Protein AF-E4ZN42-F1 (afdb_monomer_lite)

Foldseek 3Di:
DPPVVVVVVVVVVVVVVVVVVVVVVVVVVVVCVVCVPVVVVVVVCCVVVVVVVVVLLVVLLVLLVCLLLLQLVLLQVQLVCLQPPQQVVCCLLDPDRDGDDPVSNVCSNVSSVVSNVLSVVSCVQLLVDPDPPVVCPPPDPDPVDDRHPRSLVSLVVLLVVLVVLLVVLVVSCVVRVRCVSVVSNVSSVVSNVSSVCSNQPSVPPFDQDPVPSDGCVQCQPPHHDPPSVVVVVD

Structure (mmCIF, N/CA/C/O backbone):
data_AF-E4ZN42-F1
#
_entry.id   AF-E4ZN42-F1
#
loop_
_atom_site.group_PDB
_atom_site.id
_atom_site.type_symbol
_atom_site.label_atom_id
_atom_site.label_alt_id
_atom_site.label_comp_id
_atom_site.label_asym_id
_atom_site.label_entity_id
_atom_site.label_seq_id
_atom_site.pdbx_PDB_ins_code
_atom_site.Cartn_x
_atom_site.Cartn_y
_atom_site.Cartn_z
_atom_site.occupancy
_atom_site.B_iso_or_equiv
_atom_site.auth_seq_id
_atom_site.auth_comp_id
_atom_site.auth_asym_id
_atom_site.auth_atom_id
_atom_site.pdbx_PDB_model_num
ATOM 1 N N . MET A 1 1 ? 46.521 41.089 -41.536 1.00 50.75 1 MET A N 1
ATOM 2 C CA . MET A 1 1 ? 47.328 39.843 -41.631 1.00 50.75 1 MET A CA 1
ATOM 3 C C . MET A 1 1 ? 46.817 38.677 -40.760 1.00 50.75 1 MET A C 1
ATOM 5 O O . MET A 1 1 ? 47.118 37.538 -41.092 1.00 50.75 1 MET A O 1
ATOM 9 N N . ALA A 1 2 ? 46.008 38.900 -39.710 1.00 52.56 2 ALA A N 1
ATOM 10 C CA . ALA A 1 2 ? 45.583 37.855 -38.758 1.00 52.56 2 ALA A CA 1
ATOM 11 C C . ALA A 1 2 ? 44.527 36.837 -39.265 1.00 52.56 2 ALA A C 1
ATOM 13 O O . ALA A 1 2 ? 44.411 35.743 -38.724 1.00 52.56 2 ALA A O 1
ATOM 14 N N . THR A 1 3 ? 43.777 37.138 -40.329 1.00 50.72 3 THR A N 1
ATOM 15 C CA . THR A 1 3 ? 42.631 36.315 -40.780 1.00 50.72 3 THR A CA 1
ATOM 16 C C . THR A 1 3 ? 43.016 35.083 -41.616 1.00 50.72 3 THR A C 1
ATOM 18 O O . THR A 1 3 ? 42.211 34.167 -41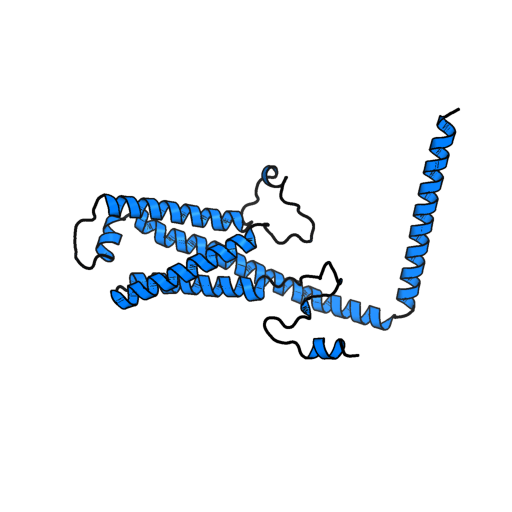.783 1.00 50.72 3 THR A O 1
ATOM 21 N N . LYS A 1 4 ? 44.241 35.030 -42.163 1.00 49.62 4 LYS A N 1
ATOM 22 C CA . LYS A 1 4 ? 44.714 33.881 -42.964 1.00 49.62 4 LYS A CA 1
ATOM 23 C C . LYS A 1 4 ? 45.180 32.704 -42.092 1.00 49.62 4 LYS A C 1
ATOM 25 O O . LYS A 1 4 ? 44.989 31.556 -42.487 1.00 49.62 4 LYS A O 1
ATOM 30 N N . TYR A 1 5 ? 45.708 32.970 -40.896 1.00 49.06 5 TYR A N 1
ATOM 31 C CA . TYR A 1 5 ? 46.247 31.938 -40.000 1.00 49.06 5 TYR A CA 1
ATOM 32 C C . TYR A 1 5 ? 45.155 31.097 -39.313 1.00 49.06 5 TYR A C 1
ATOM 34 O O . TYR A 1 5 ? 45.312 29.886 -39.157 1.00 49.06 5 TYR A O 1
ATOM 42 N N . THR A 1 6 ? 43.995 31.682 -39.001 1.00 54.81 6 THR A N 1
ATOM 43 C CA . THR A 1 6 ? 42.848 30.966 -38.409 1.00 54.81 6 THR A CA 1
ATOM 44 C C . THR A 1 6 ? 42.175 29.990 -39.379 1.00 54.81 6 THR A C 1
ATOM 46 O O . THR A 1 6 ? 41.796 28.890 -38.977 1.00 54.81 6 THR A O 1
ATOM 49 N N . ARG A 1 7 ? 42.081 30.323 -40.677 1.00 54.25 7 ARG A N 1
ATOM 50 C CA . ARG A 1 7 ? 41.513 29.404 -41.688 1.00 54.25 7 ARG A CA 1
ATOM 51 C C . ARG A 1 7 ? 42.393 28.177 -41.946 1.00 54.25 7 ARG A C 1
ATOM 53 O O . ARG A 1 7 ? 41.860 27.104 -42.227 1.00 54.25 7 ARG A O 1
ATOM 60 N N . LEU A 1 8 ? 43.716 28.313 -41.830 1.00 57.56 8 LEU A N 1
ATOM 61 C CA . LEU A 1 8 ? 44.651 27.204 -42.034 1.00 57.56 8 LEU A CA 1
ATOM 62 C C . LEU A 1 8 ? 44.610 26.202 -40.863 1.00 57.56 8 LEU A C 1
ATOM 64 O O . LEU A 1 8 ? 44.569 24.993 -41.090 1.00 57.56 8 LEU A O 1
ATOM 68 N N . GLY A 1 9 ? 44.509 26.694 -39.622 1.00 58.75 9 GLY A N 1
ATOM 69 C CA . GLY A 1 9 ? 44.408 25.849 -38.424 1.00 58.75 9 GLY A CA 1
ATOM 70 C C . GLY A 1 9 ? 43.130 25.000 -38.361 1.00 58.75 9 GLY A C 1
ATOM 71 O O . GLY A 1 9 ? 43.179 23.833 -37.968 1.00 58.75 9 GLY A O 1
ATOM 72 N N . ILE A 1 10 ? 41.990 25.542 -38.808 1.00 61.91 10 ILE A N 1
ATOM 73 C CA . ILE A 1 10 ? 40.714 24.802 -38.863 1.00 61.91 10 ILE A CA 1
ATOM 74 C C . ILE A 1 10 ? 40.778 23.678 -39.907 1.00 61.91 10 ILE A C 1
ATOM 76 O O . ILE A 1 10 ? 40.361 22.553 -39.630 1.00 61.91 10 ILE A O 1
ATOM 80 N N . ARG A 1 11 ? 41.359 23.944 -41.086 1.00 64.94 11 ARG A N 1
ATOM 81 C CA . ARG A 1 11 ? 41.522 22.925 -42.137 1.00 64.94 11 ARG A CA 1
ATOM 82 C C . ARG A 1 11 ? 42.418 21.768 -41.691 1.00 64.94 11 ARG A C 1
ATOM 84 O O . ARG A 1 11 ? 42.083 20.617 -41.962 1.00 64.94 11 ARG A O 1
ATOM 91 N N . LEU A 1 12 ? 43.492 22.052 -40.951 1.00 65.69 12 LEU A N 1
ATOM 92 C CA . LEU A 1 12 ? 44.395 21.017 -40.442 1.00 65.69 12 LEU A CA 1
ATOM 93 C C . LEU A 1 12 ? 43.718 20.114 -39.394 1.00 65.69 12 LEU A C 1
ATOM 95 O O . LEU A 1 12 ? 43.914 18.901 -39.414 1.00 65.69 12 LEU A O 1
ATOM 99 N N . ARG A 1 13 ? 42.867 20.682 -38.527 1.00 66.50 13 ARG A N 1
ATOM 100 C CA . ARG A 1 13 ? 42.083 19.920 -37.534 1.00 66.50 13 ARG A CA 1
ATOM 101 C C . ARG A 1 13 ? 40.998 19.042 -38.163 1.00 66.50 13 ARG A C 1
ATOM 103 O O . ARG A 1 13 ? 40.764 17.930 -37.698 1.00 66.50 13 ARG A O 1
ATOM 110 N N . ILE A 1 14 ? 40.356 19.511 -39.232 1.00 68.81 14 ILE A N 1
ATOM 111 C CA . ILE A 1 14 ? 39.363 18.711 -39.964 1.00 68.81 14 ILE A CA 1
ATOM 112 C C . ILE A 1 14 ? 40.048 17.539 -40.675 1.00 68.81 14 ILE A C 1
ATOM 114 O O . ILE A 1 14 ? 39.563 16.412 -40.602 1.00 68.81 14 ILE A O 1
ATOM 118 N N . MET A 1 15 ? 41.204 17.766 -41.306 1.00 66.75 15 MET A N 1
ATOM 119 C CA . MET A 1 15 ? 41.929 16.692 -41.989 1.00 66.75 15 MET A CA 1
ATOM 120 C C . MET A 1 15 ? 42.468 15.627 -41.026 1.00 66.75 15 MET A C 1
ATOM 122 O O . MET A 1 15 ? 42.382 14.441 -41.342 1.00 66.75 15 MET A O 1
ATOM 126 N N . THR A 1 16 ? 42.946 16.001 -39.834 1.00 63.16 16 THR A N 1
ATOM 127 C CA . THR A 1 16 ? 43.362 15.014 -38.821 1.00 63.16 16 THR A CA 1
ATOM 128 C C . THR A 1 16 ? 42.182 14.236 -38.243 1.00 63.16 16 THR A C 1
ATOM 130 O O . THR A 1 16 ? 42.299 13.024 -38.064 1.00 63.16 16 THR A O 1
ATOM 133 N N . ALA A 1 17 ? 41.023 14.871 -38.037 1.00 62.44 17 ALA A N 1
ATOM 134 C CA . ALA A 1 17 ? 39.803 14.178 -37.612 1.00 62.44 17 ALA A CA 1
ATOM 135 C C . ALA A 1 17 ? 39.295 13.184 -38.674 1.00 62.44 17 ALA A C 1
ATOM 137 O O . ALA A 1 17 ? 38.918 12.057 -38.341 1.00 62.44 17 ALA A O 1
ATOM 138 N N . ILE A 1 18 ? 39.338 13.563 -39.957 1.00 67.44 18 ILE A N 1
ATOM 139 C CA . ILE A 1 18 ? 38.975 12.675 -41.071 1.00 67.44 18 ILE A CA 1
ATOM 140 C C . ILE A 1 18 ? 39.954 11.500 -41.159 1.00 67.44 18 ILE A C 1
ATOM 142 O O . ILE A 1 18 ? 39.504 10.361 -41.246 1.00 67.44 18 ILE A O 1
ATOM 146 N N . ALA A 1 19 ? 41.265 11.754 -41.077 1.00 65.38 19 ALA A N 1
ATOM 147 C CA . ALA A 1 19 ? 42.300 10.718 -41.122 1.00 65.38 19 ALA A CA 1
ATOM 148 C C . ALA A 1 19 ? 42.219 9.741 -39.935 1.00 65.38 19 ALA A C 1
ATOM 150 O O . ALA A 1 19 ? 42.459 8.542 -40.091 1.00 65.38 19 ALA A O 1
ATOM 151 N N . TRP A 1 20 ? 41.855 10.234 -38.748 1.00 59.59 20 TRP A N 1
ATOM 152 C CA . TRP A 1 20 ? 41.623 9.388 -37.578 1.00 59.59 20 TRP A CA 1
ATOM 153 C C . TRP A 1 20 ? 40.394 8.493 -37.779 1.00 59.59 20 TRP A C 1
ATOM 155 O O . TRP A 1 20 ? 40.473 7.282 -37.568 1.00 59.59 20 TRP A O 1
ATOM 165 N N . LYS A 1 21 ? 39.297 9.058 -38.301 1.00 58.31 21 LYS A N 1
ATOM 166 C CA . LYS A 1 21 ? 38.061 8.321 -38.590 1.00 58.31 21 LYS A CA 1
ATOM 167 C C . LYS A 1 21 ? 38.251 7.245 -39.663 1.00 58.31 21 LYS A C 1
ATOM 169 O O . LYS A 1 21 ? 37.746 6.136 -39.506 1.00 58.31 21 LYS A O 1
ATOM 174 N N . THR A 1 22 ? 39.008 7.516 -40.729 1.00 59.38 22 THR A N 1
ATOM 175 C CA . THR A 1 22 ? 39.307 6.498 -41.755 1.00 59.38 22 THR A CA 1
ATOM 176 C C . THR A 1 22 ? 40.205 5.385 -41.230 1.00 59.38 22 THR A C 1
ATOM 178 O O . THR A 1 22 ? 39.963 4.222 -41.564 1.00 59.38 22 THR A O 1
ATOM 181 N N . ARG A 1 23 ? 41.195 5.702 -40.383 1.00 54.50 23 ARG A N 1
ATOM 182 C CA . ARG A 1 23 ? 42.091 4.707 -39.768 1.00 54.50 23 ARG A CA 1
ATOM 183 C C . ARG A 1 23 ? 41.352 3.786 -38.787 1.00 54.50 23 ARG A C 1
ATOM 185 O O . ARG A 1 23 ? 41.625 2.586 -38.745 1.00 54.50 23 ARG A O 1
ATOM 192 N N . ASP A 1 24 ? 40.387 4.321 -38.043 1.00 56.47 24 ASP A N 1
ATOM 193 C CA . ASP A 1 24 ? 39.537 3.531 -37.146 1.00 56.47 24 ASP A CA 1
ATOM 194 C C . ASP A 1 24 ? 38.583 2.605 -37.923 1.00 56.47 24 ASP A C 1
ATOM 196 O O . ASP A 1 24 ? 38.463 1.413 -37.619 1.00 56.47 24 ASP A O 1
ATOM 200 N N . GLN A 1 25 ? 38.010 3.106 -39.024 1.00 53.25 25 GLN A N 1
ATOM 201 C CA . GLN A 1 25 ? 37.153 2.320 -39.919 1.00 53.25 25 GLN A CA 1
ATOM 202 C C . GLN A 1 25 ? 37.908 1.148 -40.575 1.00 53.25 25 GLN A C 1
ATOM 204 O O . GLN A 1 25 ? 37.362 0.059 -40.766 1.00 53.25 25 GLN A O 1
ATOM 209 N N . THR A 1 26 ? 39.184 1.339 -40.926 1.00 58.78 26 THR A N 1
ATOM 210 C CA . THR A 1 26 ? 39.999 0.265 -41.525 1.00 58.78 26 THR A CA 1
ATOM 211 C C . THR A 1 26 ? 40.359 -0.805 -40.502 1.00 58.78 26 THR A C 1
ATOM 213 O O . THR A 1 26 ? 40.278 -1.996 -40.814 1.00 58.78 26 THR A O 1
ATOM 216 N N . ARG A 1 27 ? 40.682 -0.410 -39.264 1.00 55.03 27 ARG A N 1
ATOM 217 C CA . ARG A 1 27 ? 40.946 -1.351 -38.165 1.00 55.03 27 ARG A CA 1
ATOM 218 C C . ARG A 1 27 ? 39.716 -2.183 -37.813 1.00 55.03 27 ARG A C 1
ATOM 220 O O . ARG A 1 27 ? 39.824 -3.402 -37.690 1.00 55.03 27 ARG A O 1
ATOM 227 N N . THR A 1 28 ? 38.544 -1.563 -37.716 1.00 57.47 28 THR A N 1
ATOM 228 C CA . THR A 1 28 ? 37.287 -2.284 -37.448 1.00 57.47 28 THR A CA 1
ATOM 229 C C . THR A 1 28 ? 36.935 -3.261 -38.567 1.00 57.47 28 THR A C 1
ATOM 231 O O . THR A 1 28 ? 36.539 -4.396 -38.289 1.00 57.47 28 THR A O 1
ATOM 234 N N . ASN A 1 29 ? 37.146 -2.878 -39.828 1.00 58.91 29 ASN A N 1
ATOM 235 C CA . ASN A 1 29 ? 36.925 -3.768 -40.968 1.00 58.91 29 ASN A CA 1
ATOM 236 C C . ASN A 1 29 ? 37.917 -4.942 -41.015 1.00 58.91 29 ASN A C 1
ATOM 238 O O . ASN A 1 29 ? 37.516 -6.055 -41.359 1.00 58.91 29 ASN A O 1
ATOM 242 N N . ALA A 1 30 ? 39.179 -4.736 -40.627 1.00 63.06 30 ALA A N 1
ATOM 243 C CA . ALA A 1 30 ? 40.175 -5.804 -40.543 1.00 63.06 30 ALA A CA 1
ATOM 244 C C . ALA A 1 30 ? 39.828 -6.829 -39.448 1.00 63.06 30 ALA A C 1
ATOM 246 O O . ALA A 1 30 ? 39.800 -8.031 -39.711 1.00 63.06 30 ALA A O 1
ATOM 247 N N . VAL A 1 31 ? 39.447 -6.364 -38.252 1.00 58.88 31 VAL A N 1
ATOM 248 C CA . VAL A 1 31 ? 39.004 -7.236 -37.146 1.00 58.88 31 VAL A CA 1
ATOM 249 C C . VAL A 1 31 ? 37.749 -8.029 -37.530 1.00 58.88 31 VAL A C 1
ATOM 251 O O . VAL A 1 31 ? 37.638 -9.215 -37.216 1.00 58.88 31 VAL A O 1
ATOM 254 N N . ARG A 1 32 ? 36.821 -7.405 -38.270 1.00 54.84 32 ARG A N 1
ATOM 255 C CA . ARG A 1 32 ? 35.592 -8.052 -38.756 1.00 54.84 32 ARG A CA 1
ATOM 256 C C . ARG A 1 32 ? 35.872 -9.182 -39.758 1.00 54.84 32 ARG A C 1
ATOM 258 O O . ARG A 1 32 ? 35.121 -10.154 -39.780 1.00 54.84 32 ARG A O 1
ATOM 265 N N . ARG A 1 33 ? 36.945 -9.081 -40.553 1.00 59.97 33 ARG A N 1
ATOM 266 C CA . ARG A 1 33 ? 37.391 -10.139 -41.483 1.00 59.97 33 ARG A CA 1
ATOM 267 C C . ARG A 1 33 ? 38.148 -11.271 -40.789 1.00 59.97 33 ARG A C 1
ATOM 269 O O . ARG A 1 33 ? 38.102 -12.394 -41.270 1.00 59.97 33 ARG A O 1
ATOM 276 N N . MET A 1 34 ? 38.813 -10.984 -39.671 1.00 56.56 34 MET A N 1
ATOM 277 C CA . MET A 1 34 ? 39.658 -11.947 -38.956 1.00 56.56 34 MET A CA 1
ATOM 278 C C . MET A 1 34 ? 38.853 -12.976 -38.142 1.00 56.56 34 MET A C 1
ATOM 280 O O . MET A 1 34 ? 39.331 -14.078 -37.901 1.00 56.56 34 MET A O 1
ATOM 284 N N . PHE A 1 35 ? 37.610 -12.651 -37.756 1.00 52.41 35 PHE A N 1
ATOM 285 C CA . PHE A 1 35 ? 36.737 -13.545 -36.977 1.00 52.41 35 PHE A CA 1
ATOM 286 C C . PHE A 1 35 ? 35.303 -13.620 -37.541 1.00 52.41 35 PHE A C 1
ATOM 288 O O . PHE A 1 35 ? 34.345 -13.211 -36.875 1.00 52.41 35 PHE A O 1
ATOM 295 N N . PRO A 1 36 ? 35.117 -14.146 -38.765 1.00 54.03 36 PRO A N 1
ATOM 296 C CA . PRO A 1 36 ? 33.823 -14.135 -39.448 1.00 54.03 36 PRO A CA 1
ATOM 297 C C . PRO A 1 36 ? 32.775 -15.023 -38.757 1.00 54.03 36 PRO A C 1
ATOM 299 O O . PRO A 1 36 ? 31.610 -14.633 -38.679 1.00 54.03 36 PRO A O 1
ATOM 302 N N . GLN A 1 37 ? 33.183 -16.168 -38.192 1.00 52.34 37 GLN A N 1
ATOM 303 C CA . GLN A 1 37 ? 32.280 -17.061 -37.450 1.00 52.34 37 GLN A CA 1
ATOM 304 C C . GLN A 1 37 ? 31.786 -16.435 -36.141 1.00 52.34 37 GLN A C 1
ATOM 306 O O . GLN A 1 37 ? 30.586 -16.344 -35.911 1.00 52.34 37 GLN A O 1
ATOM 311 N N . ARG A 1 38 ? 32.693 -15.836 -35.357 1.00 50.81 38 ARG A N 1
ATOM 312 C CA . ARG A 1 38 ? 32.349 -15.126 -34.112 1.00 50.81 38 ARG A CA 1
ATOM 313 C C . ARG A 1 38 ? 31.335 -14.000 -34.336 1.00 50.81 38 ARG A C 1
ATOM 315 O O . ARG A 1 38 ? 30.532 -13.708 -33.457 1.00 50.81 38 ARG A O 1
ATOM 322 N N . ASN A 1 39 ? 31.377 -13.349 -35.500 1.00 53.03 39 ASN A N 1
ATOM 323 C CA . ASN A 1 39 ? 30.447 -12.279 -35.848 1.00 53.03 39 ASN A CA 1
ATOM 324 C C . ASN A 1 39 ? 29.081 -12.812 -36.316 1.00 53.03 39 ASN A C 1
ATOM 326 O O . ASN A 1 39 ? 28.064 -12.216 -35.963 1.00 53.03 39 ASN A O 1
ATOM 330 N N . LYS A 1 40 ? 29.045 -13.939 -37.048 1.00 53.78 40 LYS A N 1
ATOM 331 C CA . LYS A 1 40 ? 27.803 -14.644 -37.427 1.00 53.78 40 LYS A CA 1
ATOM 332 C C . LYS A 1 40 ? 27.068 -15.199 -36.209 1.00 53.78 40 LYS A C 1
ATOM 334 O O . LYS A 1 40 ? 25.862 -14.997 -36.095 1.00 53.78 40 LYS A O 1
ATOM 339 N N . ASP A 1 41 ? 27.789 -15.808 -35.274 1.00 50.44 41 ASP A N 1
ATOM 340 C CA . ASP A 1 41 ? 27.204 -16.310 -34.028 1.00 50.44 41 ASP A CA 1
ATOM 341 C C . ASP A 1 41 ? 26.658 -15.164 -33.178 1.00 50.44 41 ASP A C 1
ATOM 343 O O . ASP A 1 41 ? 25.549 -15.248 -32.663 1.00 50.44 41 ASP A O 1
ATOM 347 N N . ARG A 1 42 ? 27.378 -14.036 -33.113 1.00 50.19 42 ARG A N 1
ATOM 348 C CA . ARG A 1 42 ? 26.922 -12.824 -32.419 1.00 50.19 42 ARG A CA 1
ATOM 349 C C . ARG A 1 42 ? 25.679 -12.207 -33.060 1.00 50.19 42 ARG A C 1
ATOM 351 O O . ARG A 1 42 ? 24.811 -11.725 -32.346 1.00 50.19 42 ARG A O 1
ATOM 358 N N . THR A 1 43 ? 25.570 -12.221 -34.389 1.00 55.16 43 THR A N 1
ATOM 359 C CA . THR A 1 43 ? 24.357 -11.736 -35.071 1.00 55.16 43 THR A CA 1
ATOM 360 C C . THR A 1 43 ? 23.185 -12.691 -34.883 1.00 55.16 43 THR A C 1
ATOM 362 O O . THR A 1 43 ? 22.082 -12.221 -34.629 1.00 55.16 43 THR A O 1
ATOM 365 N N . ARG A 1 44 ? 23.407 -14.010 -34.927 1.00 51.28 44 ARG A N 1
ATOM 366 C CA . ARG A 1 44 ? 22.369 -15.007 -34.617 1.00 51.28 44 ARG A CA 1
ATOM 367 C C . ARG A 1 44 ? 21.900 -14.931 -33.160 1.00 51.28 44 ARG A C 1
ATOM 369 O O . ARG A 1 44 ? 20.698 -14.972 -32.930 1.00 51.28 44 ARG A O 1
ATOM 376 N N . LEU A 1 45 ? 22.816 -14.749 -32.207 1.00 53.34 45 LEU A N 1
ATOM 377 C CA . LEU A 1 45 ? 22.499 -14.495 -30.796 1.00 53.34 45 LEU A CA 1
ATOM 378 C C . LEU A 1 45 ? 21.678 -13.215 -30.637 1.00 53.34 45 LEU A C 1
ATOM 380 O O . LEU A 1 45 ? 20.611 -13.262 -30.048 1.00 53.34 45 LEU A O 1
ATOM 384 N N . ASN A 1 46 ? 22.083 -12.105 -31.257 1.00 56.38 46 ASN A N 1
ATOM 385 C CA . ASN A 1 46 ? 21.316 -10.856 -31.195 1.00 56.38 46 ASN A CA 1
ATOM 386 C C . ASN A 1 46 ? 19.904 -10.978 -31.805 1.00 56.38 46 ASN A C 1
ATOM 388 O O . ASN A 1 46 ? 18.981 -10.317 -31.337 1.00 56.38 46 ASN A O 1
ATOM 392 N N . LEU A 1 47 ? 19.729 -11.799 -32.849 1.00 53.91 47 LEU A N 1
ATOM 393 C CA . LEU A 1 47 ? 18.430 -12.034 -33.495 1.00 53.91 47 LEU A CA 1
ATOM 394 C C . LEU A 1 47 ? 17.500 -12.931 -32.663 1.00 53.91 47 LEU A C 1
ATOM 396 O O . LEU A 1 47 ? 16.288 -12.771 -32.742 1.00 53.91 47 LEU A O 1
ATOM 400 N N . LEU A 1 48 ? 18.052 -13.850 -31.866 1.00 53.03 48 LEU A N 1
ATOM 401 C CA . LEU A 1 48 ? 17.289 -14.709 -30.952 1.00 53.03 48 LEU A CA 1
ATOM 402 C C . LEU A 1 48 ? 17.060 -14.056 -29.577 1.00 53.03 48 LEU A C 1
ATOM 404 O O . LEU A 1 48 ? 16.053 -14.327 -28.928 1.00 53.03 48 LEU A O 1
ATOM 408 N N . GLU A 1 49 ? 17.963 -13.180 -29.132 1.00 52.44 49 GLU A N 1
ATOM 409 C CA . GLU A 1 49 ? 17.867 -12.473 -27.850 1.00 52.44 49 GLU A CA 1
ATOM 410 C C . GLU A 1 49 ? 16.954 -11.239 -27.913 1.00 52.44 49 GLU A C 1
ATOM 412 O O . GLU A 1 49 ? 16.345 -10.887 -26.902 1.00 52.44 49 GLU A O 1
ATOM 417 N N . SER A 1 50 ? 16.801 -10.594 -29.077 1.00 58.75 50 SER A N 1
ATOM 418 C CA . SER A 1 50 ? 15.993 -9.371 -29.205 1.00 58.75 50 SER A CA 1
ATOM 419 C C . SER A 1 50 ? 14.489 -9.546 -28.926 1.00 58.75 50 SER A C 1
ATOM 421 O O . SER A 1 50 ? 13.934 -8.674 -28.247 1.00 58.75 50 SER A O 1
ATOM 423 N N . PRO A 1 51 ? 13.804 -10.641 -29.328 1.00 62.50 51 PRO A N 1
ATOM 424 C CA . PRO A 1 51 ? 12.379 -10.814 -29.041 1.00 62.50 51 PRO A CA 1
ATOM 425 C C . PRO A 1 51 ? 12.150 -11.200 -27.576 1.00 62.50 51 PRO A C 1
ATOM 427 O O . PRO A 1 51 ? 11.256 -10.669 -26.923 1.00 62.50 51 PRO A O 1
ATOM 430 N N . LEU A 1 52 ? 12.999 -12.079 -27.033 1.00 58.22 52 LEU A N 1
ATOM 431 C CA . LEU A 1 52 ? 12.902 -12.567 -25.654 1.00 58.22 52 LEU A CA 1
ATOM 432 C C . LEU A 1 52 ? 13.208 -11.469 -24.630 1.00 58.22 52 LEU A C 1
ATOM 434 O O . LEU A 1 52 ? 12.538 -11.374 -23.603 1.00 58.22 52 LEU A O 1
ATOM 438 N N . TRP A 1 53 ? 14.189 -10.612 -24.915 1.00 59.62 53 TRP A N 1
ATOM 439 C CA . TRP A 1 53 ? 14.500 -9.446 -24.091 1.00 59.62 53 TRP A CA 1
ATOM 440 C C . TRP A 1 53 ? 13.347 -8.443 -24.061 1.00 59.62 53 TRP A C 1
ATOM 442 O O . TRP A 1 53 ? 12.961 -7.988 -22.988 1.00 59.62 53 TRP A O 1
ATOM 452 N N . THR A 1 54 ? 12.786 -8.136 -25.231 1.00 64.69 54 THR A N 1
ATOM 453 C CA . THR A 1 54 ? 11.664 -7.199 -25.364 1.00 64.69 54 THR A CA 1
ATOM 454 C C . THR A 1 54 ? 10.410 -7.729 -24.670 1.00 64.69 54 THR A C 1
ATOM 456 O O . THR A 1 54 ? 9.725 -6.981 -23.981 1.00 64.69 54 THR A O 1
ATOM 459 N N . ALA A 1 55 ? 10.137 -9.032 -24.779 1.00 64.50 55 ALA A N 1
ATOM 460 C CA . ALA A 1 55 ? 9.033 -9.666 -24.066 1.00 64.50 55 ALA A CA 1
ATOM 461 C C . ALA A 1 55 ? 9.249 -9.652 -22.541 1.00 64.50 55 ALA A C 1
ATOM 463 O O . ALA A 1 55 ? 8.341 -9.307 -21.792 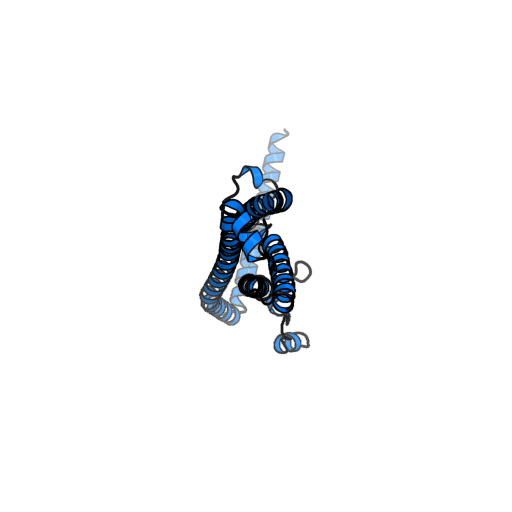1.00 64.50 55 ALA A O 1
ATOM 464 N N . ARG A 1 56 ? 10.462 -9.969 -22.064 1.00 63.78 56 ARG A N 1
ATOM 465 C CA . ARG A 1 56 ? 10.797 -9.938 -20.630 1.00 63.78 56 ARG A CA 1
ATOM 466 C C . ARG A 1 56 ? 10.698 -8.532 -20.041 1.00 63.78 56 ARG A C 1
ATOM 468 O O . ARG A 1 56 ? 10.186 -8.376 -18.935 1.00 63.78 56 ARG A O 1
ATOM 475 N N . SER A 1 57 ? 11.199 -7.521 -20.746 1.00 64.56 57 SER A N 1
ATOM 476 C CA . SER A 1 57 ? 11.114 -6.134 -20.287 1.00 64.56 57 SER A CA 1
ATOM 477 C C . SER A 1 57 ? 9.672 -5.626 -20.301 1.00 64.56 57 SER A C 1
ATOM 479 O O . SER A 1 57 ? 9.278 -4.962 -19.348 1.00 64.56 57 SER A O 1
ATOM 481 N N . ALA A 1 58 ? 8.862 -6.006 -21.295 1.00 65.38 58 ALA A N 1
ATOM 482 C CA . ALA A 1 58 ? 7.429 -5.712 -21.314 1.00 65.38 58 ALA A CA 1
ATOM 483 C C . ALA A 1 58 ? 6.702 -6.329 -20.105 1.00 65.38 58 ALA A C 1
ATOM 485 O O . ALA A 1 58 ? 6.073 -5.599 -19.347 1.00 65.38 58 ALA A O 1
ATOM 486 N N . ILE A 1 59 ? 6.900 -7.625 -19.838 1.00 68.12 59 ILE A N 1
ATOM 487 C CA . ILE A 1 59 ? 6.301 -8.314 -18.680 1.00 68.12 59 ILE A CA 1
ATOM 488 C C . ILE A 1 59 ? 6.705 -7.639 -17.362 1.00 68.12 59 ILE A C 1
ATOM 490 O O . ILE A 1 59 ? 5.864 -7.385 -16.504 1.00 68.12 59 ILE A O 1
ATOM 494 N N . ASN A 1 60 ? 7.989 -7.313 -17.192 1.00 69.94 60 ASN A N 1
ATOM 495 C CA . ASN A 1 60 ? 8.471 -6.637 -15.985 1.00 69.94 60 ASN A CA 1
ATOM 496 C C . ASN A 1 60 ? 7.831 -5.254 -15.801 1.00 69.94 60 ASN A C 1
ATOM 498 O O . ASN A 1 60 ? 7.497 -4.874 -14.677 1.00 69.94 60 ASN A O 1
ATOM 502 N N . MET A 1 61 ? 7.651 -4.511 -16.896 1.00 72.12 61 MET A N 1
ATOM 503 C CA . MET A 1 61 ? 6.967 -3.224 -16.864 1.00 72.12 61 MET A CA 1
ATOM 504 C C . MET A 1 61 ? 5.486 -3.376 -16.508 1.00 72.12 61 MET A C 1
ATOM 506 O O . MET A 1 61 ? 4.986 -2.598 -15.697 1.00 72.12 61 MET A O 1
ATOM 510 N N . ASP A 1 62 ? 4.803 -4.381 -17.051 1.00 77.88 62 ASP A N 1
ATOM 511 C CA . ASP A 1 62 ? 3.383 -4.626 -16.787 1.00 77.88 62 ASP A CA 1
ATOM 512 C C . ASP A 1 62 ? 3.134 -4.996 -15.321 1.00 77.88 62 ASP A C 1
ATOM 514 O O . ASP A 1 62 ? 2.226 -4.453 -14.692 1.00 77.88 62 ASP A O 1
ATOM 518 N N . VAL A 1 63 ? 3.982 -5.849 -14.733 1.00 81.94 63 VAL A N 1
ATOM 519 C CA . VAL A 1 63 ? 3.879 -6.226 -13.311 1.00 81.94 63 VAL A CA 1
ATOM 520 C C . VAL A 1 63 ? 4.136 -5.022 -12.400 1.00 81.94 63 VAL A C 1
ATOM 522 O O . VAL A 1 63 ? 3.451 -4.851 -11.389 1.00 81.94 63 VAL A O 1
ATOM 525 N N . TYR A 1 64 ? 5.078 -4.149 -12.767 1.00 83.44 64 TYR A N 1
ATOM 526 C CA . TYR A 1 64 ? 5.330 -2.912 -12.031 1.00 83.44 64 TYR A CA 1
ATOM 527 C C . TYR A 1 64 ? 4.119 -1.967 -12.057 1.00 83.44 64 TYR A C 1
ATOM 529 O O . TYR A 1 64 ? 3.698 -1.480 -11.007 1.00 83.44 64 TYR A O 1
ATOM 537 N N . TYR A 1 65 ? 3.505 -1.753 -13.224 1.00 84.31 65 TYR A N 1
ATOM 538 C CA . TYR A 1 65 ? 2.297 -0.930 -13.318 1.00 84.31 65 TYR A CA 1
ATOM 539 C C . TYR A 1 65 ? 1.102 -1.561 -12.606 1.00 84.31 65 TYR A C 1
ATOM 541 O O . TYR A 1 65 ? 0.370 -0.849 -11.919 1.00 84.31 65 TYR A O 1
ATOM 549 N N . PHE A 1 66 ? 0.928 -2.880 -12.713 1.00 88.88 66 PHE A N 1
ATOM 550 C CA . PHE A 1 66 ? -0.084 -3.615 -11.958 1.00 88.88 66 PHE A CA 1
ATOM 551 C C . PHE A 1 66 ? 0.075 -3.379 -10.454 1.00 88.88 66 PHE A C 1
ATOM 553 O O . PHE A 1 66 ? -0.899 -3.053 -9.779 1.00 88.88 66 PHE A O 1
ATOM 560 N N . TYR A 1 67 ? 1.301 -3.463 -9.936 1.00 90.44 67 TYR A N 1
ATOM 561 C CA . TYR A 1 67 ? 1.581 -3.173 -8.535 1.00 90.44 67 TYR A CA 1
ATOM 562 C C . TYR A 1 67 ? 1.258 -1.721 -8.156 1.00 90.44 67 TYR A C 1
ATOM 564 O O . TYR A 1 67 ? 0.616 -1.485 -7.130 1.00 90.44 67 TYR A O 1
ATOM 572 N N . SER A 1 68 ? 1.680 -0.745 -8.962 1.00 90.00 68 SER A N 1
ATOM 573 C CA . SER A 1 68 ? 1.464 0.673 -8.652 1.00 90.00 68 SER A CA 1
ATOM 574 C C . SER A 1 68 ? -0.015 1.060 -8.685 1.00 90.00 68 SER A C 1
ATOM 576 O O . SER A 1 68 ? -0.501 1.697 -7.747 1.00 90.00 68 SER A O 1
ATOM 578 N N . TYR A 1 69 ? -0.757 0.640 -9.714 1.00 91.69 69 TYR A N 1
ATOM 579 C CA . TYR A 1 69 ? -2.202 0.870 -9.784 1.00 91.69 69 TYR A CA 1
ATOM 580 C C . TYR A 1 69 ? -2.960 0.047 -8.744 1.00 91.69 69 TYR A C 1
ATOM 582 O O . TYR A 1 69 ? -3.888 0.562 -8.128 1.00 91.69 69 TYR A O 1
ATOM 590 N N . GLY A 1 70 ? -2.534 -1.193 -8.494 1.00 94.00 70 GLY A N 1
ATOM 591 C CA . GLY A 1 70 ? -3.089 -2.047 -7.449 1.00 94.00 70 GLY A CA 1
ATOM 592 C C . GLY A 1 70 ? -2.916 -1.437 -6.060 1.00 94.00 70 GLY A C 1
ATOM 593 O O . GLY A 1 70 ? -3.865 -1.403 -5.285 1.00 94.00 70 GLY A O 1
ATOM 594 N N . THR A 1 71 ? -1.748 -0.861 -5.769 1.00 94.62 71 THR A N 1
ATOM 595 C CA . THR A 1 71 ? -1.502 -0.115 -4.529 1.00 94.62 71 THR A CA 1
ATOM 596 C C . THR A 1 71 ? -2.430 1.086 -4.421 1.00 94.62 71 THR A C 1
ATOM 598 O O . THR A 1 71 ? -3.103 1.234 -3.406 1.00 94.62 71 THR A O 1
ATOM 601 N N . ALA A 1 72 ? -2.532 1.914 -5.462 1.00 94.88 72 ALA A N 1
ATOM 602 C CA . ALA A 1 72 ? -3.425 3.070 -5.440 1.00 94.88 72 ALA A CA 1
ATOM 603 C C . ALA A 1 72 ? -4.898 2.669 -5.250 1.00 94.88 72 ALA A C 1
ATOM 605 O O . ALA A 1 72 ? -5.594 3.261 -4.425 1.00 94.88 72 ALA A O 1
ATOM 606 N N . ALA A 1 73 ? -5.355 1.629 -5.950 1.00 95.88 73 ALA A N 1
ATOM 607 C CA . ALA A 1 73 ? -6.705 1.092 -5.820 1.00 95.88 73 ALA A CA 1
ATOM 608 C C . ALA A 1 73 ? -6.966 0.525 -4.416 1.00 95.88 73 ALA A C 1
ATOM 610 O O . ALA A 1 73 ? -8.023 0.773 -3.834 1.00 95.88 73 ALA A O 1
ATOM 611 N N . TRP A 1 74 ? -5.998 -0.186 -3.836 1.00 96.75 74 TRP A N 1
ATOM 612 C CA . TRP A 1 74 ? -6.097 -0.734 -2.484 1.00 96.75 74 TRP A CA 1
ATOM 613 C C . TRP A 1 74 ? -6.185 0.361 -1.417 1.00 96.75 74 TRP A C 1
ATOM 615 O O . TRP A 1 74 ? -7.013 0.277 -0.508 1.00 96.75 74 TRP A O 1
ATOM 625 N N . LEU A 1 75 ? -5.379 1.419 -1.547 1.00 96.12 75 LEU A N 1
ATOM 626 C CA . LEU A 1 75 ? -5.441 2.579 -0.655 1.00 96.12 75 LEU A CA 1
ATOM 627 C C . LEU A 1 75 ? -6.767 3.337 -0.808 1.00 96.12 75 LEU A C 1
ATOM 629 O O . LEU A 1 75 ? -7.379 3.708 0.193 1.00 96.12 75 LEU A O 1
ATOM 633 N N . ALA A 1 76 ? -7.250 3.514 -2.040 1.00 95.81 76 ALA A N 1
ATOM 634 C CA . ALA A 1 76 ? -8.534 4.158 -2.307 1.00 95.81 76 ALA A CA 1
ATOM 635 C C . ALA A 1 76 ? -9.723 3.358 -1.751 1.00 95.81 76 ALA A C 1
ATOM 637 O O . ALA A 1 76 ? -10.642 3.940 -1.176 1.00 95.81 76 ALA A O 1
ATOM 638 N N . THR A 1 77 ? -9.675 2.027 -1.857 1.00 95.06 77 THR A N 1
ATOM 639 C CA . THR A 1 77 ? -10.712 1.126 -1.326 1.00 95.06 77 THR A CA 1
ATOM 640 C C . THR A 1 77 ? -10.857 1.266 0.188 1.00 95.06 77 THR A C 1
ATOM 642 O O . THR A 1 77 ? -11.972 1.273 0.696 1.00 95.06 77 THR A O 1
ATOM 645 N N . GLN A 1 78 ? -9.749 1.430 0.913 1.00 93.75 78 GLN A N 1
ATOM 646 C CA . GLN A 1 78 ? -9.771 1.661 2.362 1.00 93.75 78 GLN A CA 1
ATOM 647 C C . GLN A 1 78 ? -10.154 3.100 2.723 1.00 93.75 78 GLN A C 1
ATOM 649 O O . GLN A 1 78 ? -10.838 3.334 3.719 1.00 93.75 78 GLN A O 1
ATOM 654 N N . ALA A 1 79 ? -9.740 4.072 1.911 1.00 95.25 79 ALA A N 1
ATOM 655 C CA . ALA A 1 79 ? -10.062 5.474 2.134 1.00 95.25 79 ALA A CA 1
ATOM 656 C C . ALA A 1 79 ? -11.562 5.769 1.995 1.00 95.25 79 ALA A C 1
ATOM 658 O O . ALA A 1 79 ? -12.100 6.563 2.765 1.00 95.25 79 ALA A O 1
ATOM 659 N N . ALA A 1 80 ? -12.238 5.129 1.037 1.00 94.81 80 ALA A N 1
ATOM 660 C CA . ALA A 1 80 ? -13.651 5.359 0.754 1.00 94.81 80 ALA A CA 1
ATOM 661 C C . ALA A 1 80 ? -14.556 5.225 2.000 1.00 94.81 80 ALA A C 1
ATOM 663 O O . ALA A 1 80 ? -15.231 6.204 2.334 1.00 94.81 80 ALA A O 1
ATOM 664 N N . PRO A 1 81 ? -14.558 4.102 2.746 1.00 92.69 81 PRO A N 1
ATOM 665 C CA . PRO A 1 81 ? -15.388 3.978 3.940 1.00 92.69 81 PRO A CA 1
ATOM 666 C C . PRO A 1 81 ? -14.928 4.883 5.092 1.00 92.69 81 PRO A C 1
ATOM 668 O O . PRO A 1 81 ? -15.769 5.374 5.841 1.00 92.69 81 PRO A O 1
ATOM 671 N N . LEU A 1 82 ? -13.627 5.168 5.218 1.00 93.25 82 LEU A N 1
ATOM 672 C CA . LEU A 1 82 ? -13.099 6.075 6.245 1.00 93.25 82 LEU A CA 1
ATOM 673 C C . LEU A 1 82 ? -13.558 7.529 6.056 1.00 93.25 82 LEU A C 1
ATOM 675 O O . LEU A 1 82 ? -13.752 8.252 7.033 1.00 93.25 82 LEU A O 1
ATOM 679 N N . ILE A 1 83 ? -13.743 7.960 4.806 1.00 94.25 83 ILE A N 1
ATOM 680 C CA . ILE A 1 83 ? -14.238 9.301 4.477 1.00 94.25 83 ILE A CA 1
ATOM 681 C C . ILE A 1 83 ? -15.768 9.331 4.536 1.00 94.25 83 ILE A C 1
ATOM 683 O O . ILE A 1 83 ? -16.340 10.204 5.195 1.00 94.25 83 ILE A O 1
ATOM 687 N N . ALA A 1 84 ? -16.426 8.385 3.857 1.00 94.31 84 ALA A N 1
ATOM 688 C CA . ALA A 1 84 ? -17.875 8.386 3.680 1.00 94.31 84 ALA A CA 1
ATOM 689 C C . ALA A 1 84 ? -18.633 8.008 4.959 1.00 94.31 84 ALA A C 1
ATOM 691 O O . ALA A 1 84 ? -19.704 8.550 5.231 1.00 94.31 84 ALA A O 1
ATOM 692 N N . SER A 1 85 ? -18.111 7.072 5.752 1.00 91.81 85 SER A N 1
ATOM 693 C CA . SER A 1 85 ? -18.809 6.532 6.926 1.00 91.81 85 SER A CA 1
ATOM 694 C C . SER A 1 85 ? -17.835 6.140 8.048 1.00 91.81 85 SER A C 1
ATOM 696 O O . SER A 1 85 ? -17.768 4.972 8.436 1.00 91.81 85 SER A O 1
ATOM 698 N N . PRO A 1 86 ? -17.095 7.111 8.623 1.00 89.81 86 PRO A N 1
ATOM 699 C CA . PRO A 1 86 ? -16.109 6.845 9.674 1.00 89.81 86 PRO A CA 1
ATOM 700 C C . PRO A 1 86 ? -16.724 6.214 10.930 1.00 89.81 86 PRO A C 1
ATOM 702 O O . PRO A 1 86 ? -16.115 5.345 11.544 1.00 89.81 86 PRO A O 1
ATOM 705 N N . THR A 1 87 ? -17.946 6.605 11.297 1.00 88.69 87 THR A N 1
ATOM 706 C CA . THR A 1 87 ? -18.655 6.067 12.470 1.00 88.69 87 THR A CA 1
ATOM 707 C C . THR A 1 87 ? -18.967 4.580 12.320 1.00 88.69 87 THR A C 1
ATOM 709 O O . THR A 1 87 ? -18.810 3.825 13.274 1.00 88.69 87 THR A O 1
ATOM 712 N N . MET A 1 88 ? -19.335 4.145 11.111 1.00 85.69 88 MET A N 1
ATOM 713 C CA . MET A 1 88 ? -19.598 2.739 10.805 1.00 85.69 88 MET A CA 1
ATOM 714 C C . MET A 1 88 ? -18.329 1.897 10.946 1.00 85.69 88 MET A C 1
ATOM 716 O O . MET A 1 88 ? -18.371 0.811 11.512 1.00 85.69 88 MET A O 1
ATOM 720 N N . ILE A 1 89 ? -17.185 2.413 10.492 1.00 88.12 89 ILE A N 1
ATOM 721 C CA . ILE A 1 89 ? -15.898 1.721 10.622 1.00 88.12 89 ILE A CA 1
ATOM 722 C C . ILE A 1 89 ? -15.470 1.599 12.084 1.00 88.12 89 ILE A C 1
ATOM 724 O O . ILE A 1 89 ? -15.067 0.517 12.506 1.00 88.12 89 ILE A O 1
ATOM 728 N N . VAL A 1 90 ? -15.609 2.669 12.869 1.00 88.12 90 VAL A N 1
ATOM 729 C CA . VAL A 1 90 ? -15.317 2.632 14.309 1.00 88.12 90 VAL A CA 1
ATOM 730 C C . VAL A 1 90 ? -16.212 1.614 15.012 1.00 88.12 90 VAL A C 1
ATOM 732 O O . VAL A 1 90 ? -15.700 0.796 15.766 1.00 88.12 90 VAL A O 1
ATOM 735 N N . ALA A 1 91 ? -17.514 1.598 14.718 1.00 85.69 91 ALA A N 1
ATOM 736 C CA . ALA A 1 91 ? -18.442 0.634 15.304 1.00 85.69 91 ALA A CA 1
ATOM 737 C C . ALA A 1 91 ? -18.108 -0.821 14.926 1.00 85.69 91 ALA A C 1
ATOM 739 O O . ALA A 1 91 ? -18.175 -1.698 15.779 1.00 85.69 91 ALA A O 1
ATOM 740 N N . LEU A 1 92 ? -17.705 -1.081 13.676 1.00 84.75 92 LEU A N 1
ATOM 741 C CA . LEU A 1 92 ? -17.342 -2.424 13.200 1.00 84.75 92 LEU A CA 1
ATOM 742 C C . LEU A 1 92 ? -16.024 -2.951 13.783 1.00 84.75 92 LEU A C 1
ATOM 744 O O . LEU A 1 92 ? -15.828 -4.161 13.865 1.00 84.75 92 LEU A O 1
ATOM 748 N N . LEU A 1 93 ? -15.096 -2.054 14.118 1.00 84.38 93 LEU A N 1
ATOM 749 C CA . LEU A 1 93 ? -13.784 -2.405 14.670 1.00 84.38 93 LEU A CA 1
ATOM 750 C C . LEU A 1 93 ? -13.761 -2.361 16.200 1.00 84.38 93 LEU A C 1
ATOM 752 O O . LEU A 1 93 ? -12.808 -2.856 16.805 1.00 84.38 93 LEU A O 1
ATOM 756 N N . SER A 1 94 ? -14.770 -1.753 16.826 1.00 83.12 94 SER A N 1
ATOM 757 C CA . SER A 1 94 ? -14.865 -1.690 18.277 1.00 83.12 94 SER A CA 1
ATOM 758 C C . SER A 1 94 ? -15.348 -3.030 18.838 1.00 83.12 94 SER A C 1
ATOM 760 O O . SER A 1 94 ? -16.296 -3.604 18.304 1.00 83.12 94 SER A O 1
ATOM 762 N N . PRO A 1 95 ? -14.739 -3.534 19.925 1.00 75.25 95 PRO A N 1
ATOM 763 C CA . PRO A 1 95 ? -15.232 -4.731 20.603 1.00 75.25 95 PRO A CA 1
ATOM 764 C C . PRO A 1 95 ? -16.606 -4.516 21.260 1.00 75.25 95 PRO A C 1
ATOM 766 O O . PRO A 1 95 ? -17.316 -5.484 21.510 1.00 75.25 95 PRO A O 1
ATOM 769 N N . GLU A 1 96 ? -16.992 -3.263 21.518 1.00 81.38 96 GLU A N 1
ATOM 770 C CA . GLU A 1 96 ? -18.266 -2.894 22.131 1.00 81.38 96 GLU A CA 1
ATOM 771 C C . GLU A 1 96 ? -18.983 -1.852 21.268 1.00 81.38 96 GLU A C 1
ATOM 773 O O . GLU A 1 96 ? -18.368 -0.908 20.767 1.00 81.38 96 GLU A O 1
ATOM 778 N N . VAL A 1 97 ? -20.300 -2.003 21.097 1.00 77.69 97 VAL A N 1
ATOM 779 C CA . VAL A 1 97 ? -21.105 -1.038 20.338 1.00 77.69 97 VAL A CA 1
ATOM 780 C C . VAL A 1 97 ? -21.216 0.245 21.151 1.00 77.69 97 VAL A C 1
ATOM 782 O O . VAL A 1 97 ? -21.946 0.310 22.138 1.00 77.69 97 VAL A O 1
ATOM 785 N N . ARG A 1 98 ? -20.489 1.275 20.722 1.00 84.00 98 ARG A N 1
ATOM 786 C CA . ARG A 1 98 ? -20.505 2.601 21.339 1.00 84.00 98 ARG A CA 1
ATOM 787 C C . ARG A 1 98 ? -20.532 3.701 20.296 1.00 84.00 98 ARG A C 1
ATOM 789 O O . ARG A 1 98 ? -20.163 3.497 19.139 1.00 84.00 98 ARG A O 1
ATOM 796 N N . GLU A 1 99 ? -20.907 4.894 20.737 1.00 83.81 99 GLU A N 1
ATOM 797 C CA . GLU A 1 99 ? -20.782 6.079 19.903 1.00 83.81 99 GLU A CA 1
ATOM 798 C C . GLU A 1 99 ? -19.306 6.378 19.608 1.00 83.81 99 GLU A C 1
ATOM 800 O O . GLU A 1 99 ? -18.421 6.283 20.470 1.00 83.81 99 GLU A O 1
ATOM 805 N N . ALA A 1 100 ? -19.037 6.706 18.345 1.00 85.81 100 ALA A N 1
ATOM 806 C CA . ALA A 1 100 ? -17.713 7.108 17.908 1.00 85.81 100 ALA A CA 1
ATOM 807 C C . ALA A 1 100 ? -17.413 8.506 18.451 1.00 85.81 100 ALA A C 1
ATOM 809 O O . ALA A 1 100 ? -18.179 9.448 18.240 1.00 85.81 100 ALA A O 1
ATOM 810 N N . SER A 1 101 ? -16.275 8.654 19.119 1.00 90.94 101 SER A N 1
ATOM 811 C CA . SER A 1 101 ? -15.844 9.956 19.616 1.00 90.94 101 SER A CA 1
ATOM 812 C C . SER A 1 101 ? -15.468 10.886 18.457 1.00 90.94 101 SER A C 1
ATOM 814 O O . SER A 1 101 ? -15.024 10.448 17.389 1.00 90.94 101 SER A O 1
ATOM 816 N N . THR A 1 102 ? -15.570 12.199 18.679 1.00 91.69 102 THR A N 1
ATOM 817 C CA . THR A 1 102 ? -15.166 13.220 17.694 1.00 91.69 102 THR A CA 1
ATOM 818 C C . THR A 1 102 ? -13.727 13.021 17.210 1.00 91.69 102 THR A C 1
ATOM 820 O O . THR A 1 102 ? -13.431 13.227 16.033 1.00 91.69 102 THR A O 1
ATOM 823 N N . LEU A 1 103 ? -12.839 12.573 18.102 1.00 91.75 103 LEU A N 1
ATOM 824 C CA . LEU A 1 103 ? -11.435 12.306 17.804 1.00 91.75 103 LEU A CA 1
ATOM 825 C C . LEU A 1 103 ? -11.269 11.133 16.828 1.00 91.75 103 LEU A C 1
ATOM 827 O O . LEU A 1 103 ? -10.507 11.236 15.869 1.00 91.75 103 LEU A O 1
ATOM 831 N N . GLU A 1 104 ? -12.013 10.043 17.011 1.00 91.50 104 GLU A N 1
ATOM 832 C CA . GLU A 1 104 ? -11.954 8.877 16.117 1.00 91.50 104 GLU A CA 1
ATOM 833 C C . GLU A 1 104 ? -12.490 9.193 14.727 1.00 91.50 104 GLU A C 1
ATOM 835 O O . GLU A 1 104 ? -11.918 8.769 13.720 1.00 91.50 104 GLU A O 1
ATOM 840 N N . VAL A 1 105 ? -13.558 9.988 14.662 1.00 92.75 105 VAL A N 1
ATOM 841 C CA . VAL A 1 105 ? -14.116 10.468 13.397 1.00 92.75 105 VAL A CA 1
ATOM 842 C C . VAL A 1 105 ? -13.123 11.387 12.679 1.00 92.75 105 VAL A C 1
ATOM 844 O O . VAL A 1 105 ? -12.919 11.248 11.469 1.00 92.75 105 VAL A O 1
ATOM 847 N N . TYR A 1 106 ? -12.476 12.297 13.413 1.00 93.50 106 TYR A N 1
ATOM 848 C CA . TYR A 1 106 ? -11.446 13.184 12.873 1.00 93.50 106 TYR A CA 1
ATOM 849 C C . TYR A 1 106 ? -10.247 12.400 12.320 1.00 93.50 106 TYR A C 1
ATOM 851 O O . TYR A 1 106 ? -9.843 12.620 11.172 1.00 93.50 106 TYR A O 1
ATOM 859 N N . PHE A 1 107 ? -9.711 11.450 13.093 1.00 94.56 107 PHE A N 1
ATOM 860 C CA . PHE A 1 107 ? -8.588 10.624 12.651 1.00 94.56 107 PHE A CA 1
ATOM 861 C C . PHE A 1 107 ? -8.958 9.734 11.467 1.00 94.56 107 PHE A C 1
ATOM 863 O O . PHE A 1 107 ? -8.176 9.654 10.524 1.00 94.56 107 PHE A O 1
ATOM 870 N N . SER A 1 108 ? -10.154 9.140 11.455 1.00 93.94 108 SER A N 1
ATOM 871 C CA . SER A 1 108 ? -10.616 8.304 10.339 1.00 93.94 108 SER A CA 1
ATOM 872 C C . SER A 1 108 ? -10.656 9.088 9.025 1.00 93.94 108 SER A C 1
ATOM 874 O O . SER A 1 108 ? -10.081 8.654 8.027 1.00 93.94 108 SER A O 1
ATOM 876 N N . ARG A 1 109 ? -11.247 10.290 9.025 1.00 94.12 109 ARG A N 1
ATOM 877 C CA . ARG A 1 109 ? -11.316 11.134 7.819 1.00 94.12 109 ARG A CA 1
ATOM 878 C C . ARG A 1 109 ? -9.942 11.613 7.366 1.00 94.12 109 ARG A C 1
ATOM 880 O O . ARG A 1 109 ? -9.624 11.533 6.182 1.00 94.12 109 ARG A O 1
ATOM 887 N N . THR A 1 110 ? -9.116 12.074 8.305 1.00 95.69 110 THR A N 1
ATOM 888 C CA . THR A 1 110 ? -7.754 12.546 8.007 1.00 95.69 110 THR A CA 1
ATOM 889 C C . THR A 1 110 ? -6.895 11.421 7.431 1.00 95.69 110 THR A C 1
ATOM 891 O O . THR A 1 110 ? -6.172 11.622 6.451 1.00 95.69 110 THR A O 1
ATOM 894 N N . LEU A 1 111 ? -7.023 10.211 7.982 1.00 94.69 111 LEU A N 1
ATOM 895 C CA . LEU A 1 111 ? -6.360 9.021 7.464 1.00 94.69 111 LEU A CA 1
ATOM 896 C C . LEU A 1 111 ? -6.866 8.692 6.057 1.00 94.69 111 LEU A C 1
ATOM 898 O O . LEU A 1 111 ? -6.050 8.503 5.160 1.00 94.69 111 LEU A O 1
ATOM 902 N N . GLY A 1 112 ? -8.180 8.725 5.820 1.00 95.12 112 GLY A N 1
ATOM 903 C CA . GLY A 1 112 ? -8.760 8.532 4.490 1.00 95.12 112 GLY A CA 1
ATOM 904 C C . GLY A 1 112 ? -8.191 9.491 3.433 1.00 95.12 112 GLY A C 1
ATOM 905 O O . GLY A 1 112 ? -7.737 9.045 2.378 1.00 95.12 112 GLY A O 1
ATOM 906 N N . PHE A 1 113 ? -8.119 10.794 3.724 1.00 96.25 113 PHE A N 1
ATOM 907 C CA . PHE A 1 113 ? -7.502 11.771 2.812 1.00 96.25 113 PHE A CA 1
ATOM 908 C C . PHE A 1 113 ? -6.009 11.510 2.582 1.00 96.25 113 PHE A C 1
ATOM 910 O O . PHE A 1 113 ? -5.508 11.661 1.461 1.00 96.25 113 PHE A O 1
ATOM 917 N N . THR A 1 114 ? -5.301 11.072 3.623 1.00 96.44 114 THR A N 1
ATOM 918 C CA . THR A 1 114 ? -3.885 10.704 3.530 1.00 96.44 114 THR A CA 1
ATOM 919 C C . THR A 1 114 ? -3.691 9.501 2.605 1.00 96.44 114 THR A C 1
ATOM 921 O O . THR A 1 114 ? -2.816 9.537 1.743 1.00 96.44 114 THR A O 1
ATOM 924 N N . LEU A 1 115 ? -4.534 8.467 2.711 1.00 95.94 115 LEU A N 1
ATOM 925 C CA . LEU A 1 115 ? -4.467 7.276 1.857 1.00 95.94 115 LEU A CA 1
ATOM 926 C C . LEU A 1 115 ? -4.720 7.605 0.379 1.00 95.94 115 LEU A C 1
ATOM 928 O O . LEU A 1 115 ? -3.983 7.122 -0.481 1.00 95.94 115 LEU A O 1
ATOM 932 N N . ILE A 1 116 ? -5.701 8.463 0.076 1.00 95.44 116 ILE A N 1
ATOM 933 C CA . ILE A 1 116 ? -5.936 8.946 -1.297 1.00 95.44 116 ILE A CA 1
ATOM 934 C C . ILE A 1 116 ? -4.710 9.689 -1.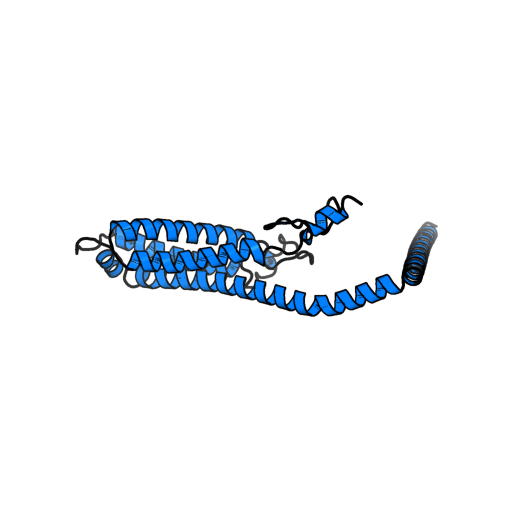825 1.00 95.44 116 ILE A C 1
ATOM 936 O O . ILE A 1 116 ? -4.238 9.409 -2.927 1.00 95.44 116 ILE A O 1
ATOM 940 N N . THR A 1 117 ? -4.159 10.598 -1.023 1.00 94.50 117 THR A N 1
ATOM 941 C CA . THR A 1 117 ? -2.977 11.381 -1.400 1.00 94.50 117 THR A CA 1
ATOM 942 C C . THR A 1 117 ? -1.771 10.477 -1.660 1.00 94.50 117 THR A C 1
ATOM 944 O O . THR A 1 117 ? -1.088 10.644 -2.669 1.00 94.50 117 THR A O 1
ATOM 947 N N . LEU A 1 118 ? -1.535 9.475 -0.808 1.00 93.38 118 LEU A N 1
ATOM 948 C CA . LEU A 1 118 ? -0.472 8.483 -0.994 1.00 93.38 118 LEU A CA 1
ATOM 949 C C . LEU A 1 118 ? -0.693 7.614 -2.239 1.00 93.38 118 LEU A C 1
ATOM 951 O O . LEU A 1 118 ? 0.268 7.324 -2.955 1.00 93.38 118 LEU A O 1
ATOM 955 N N . GLY A 1 119 ? -1.937 7.229 -2.532 1.00 91.44 119 GLY A N 1
ATOM 956 C CA . GLY A 1 119 ? -2.287 6.502 -3.753 1.00 91.44 119 GLY A CA 1
ATOM 957 C C . GLY A 1 119 ? -1.965 7.310 -5.011 1.00 91.44 119 GLY A C 1
ATOM 958 O O . GLY A 1 119 ? -1.291 6.809 -5.913 1.00 91.44 119 GLY A O 1
ATOM 959 N N . ILE A 1 120 ? -2.356 8.587 -5.035 1.00 90.62 120 ILE A N 1
ATOM 960 C CA . ILE A 1 120 ? -2.034 9.514 -6.129 1.00 90.62 120 ILE A CA 1
ATOM 961 C C . ILE A 1 120 ? -0.516 9.686 -6.254 1.00 90.62 120 ILE A C 1
ATOM 963 O O . ILE A 1 120 ? 0.033 9.528 -7.344 1.00 90.62 120 ILE A O 1
ATOM 967 N N . LEU A 1 121 ? 0.180 9.949 -5.144 1.00 88.94 121 LEU A N 1
ATOM 968 C CA . LEU A 1 121 ? 1.632 10.127 -5.125 1.00 88.94 121 LEU A CA 1
ATOM 969 C C . LEU A 1 121 ? 2.367 8.890 -5.658 1.00 88.94 121 LEU A C 1
ATOM 971 O O . LEU A 1 121 ? 3.321 9.023 -6.425 1.00 88.94 121 LEU A O 1
ATOM 975 N N . THR A 1 122 ? 1.891 7.693 -5.309 1.00 88.94 122 THR A N 1
ATOM 976 C CA . THR A 1 122 ? 2.437 6.428 -5.816 1.00 88.94 122 THR A CA 1
ATOM 977 C C . THR A 1 122 ? 2.351 6.381 -7.340 1.00 88.94 122 THR A C 1
ATOM 979 O O . THR A 1 122 ? 3.364 6.150 -7.998 1.00 88.94 122 THR A O 1
ATOM 982 N N . VAL A 1 123 ? 1.188 6.679 -7.927 1.00 86.88 123 VAL A N 1
ATOM 983 C CA . VAL A 1 123 ? 1.000 6.686 -9.392 1.00 86.88 123 VAL A CA 1
ATOM 984 C C . VAL A 1 123 ? 1.848 7.766 -10.074 1.00 86.88 123 VAL A C 1
ATOM 986 O O . VAL A 1 123 ? 2.456 7.502 -11.114 1.00 86.88 123 VAL A O 1
ATOM 989 N N . LEU A 1 124 ? 1.948 8.959 -9.482 1.00 84.44 124 LEU A N 1
ATOM 990 C CA . LEU A 1 124 ? 2.757 10.058 -10.021 1.00 84.44 124 LEU A CA 1
ATOM 991 C C . LEU A 1 124 ? 4.249 9.701 -10.073 1.00 84.44 124 LEU A C 1
ATOM 993 O O . LEU A 1 124 ? 4.895 9.871 -11.107 1.00 84.44 124 LEU A O 1
ATOM 997 N N . LEU A 1 125 ? 4.795 9.155 -8.985 1.00 81.06 125 LEU A N 1
ATOM 998 C CA . LEU A 1 125 ? 6.219 8.811 -8.883 1.00 81.06 125 LEU A CA 1
ATOM 999 C C . LEU A 1 125 ? 6.608 7.555 -9.682 1.00 81.06 125 LEU A C 1
ATOM 1001 O O . LEU A 1 125 ? 7.793 7.320 -9.910 1.00 81.06 125 LEU A O 1
ATOM 1005 N N . THR A 1 126 ? 5.622 6.772 -10.125 1.00 73.12 126 THR A N 1
ATOM 1006 C CA . THR A 1 126 ? 5.785 5.594 -11.001 1.00 73.12 126 THR A CA 1
ATOM 1007 C C . THR A 1 126 ? 6.066 5.995 -12.462 1.00 73.12 126 THR A C 1
ATOM 1009 O O . THR A 1 126 ? 6.463 5.169 -13.283 1.00 73.12 126 THR A O 1
ATOM 1012 N N . GLY A 1 127 ? 5.879 7.273 -12.814 1.00 67.50 127 GLY A N 1
ATOM 1013 C CA . GLY A 1 127 ? 6.038 7.764 -14.186 1.00 67.50 127 GLY A CA 1
ATOM 1014 C C . GLY A 1 127 ? 4.827 7.496 -15.084 1.00 67.50 127 GLY A C 1
ATOM 1015 O O . GLY A 1 127 ? 4.947 7.581 -16.304 1.00 67.50 127 GLY A O 1
ATOM 1016 N N . SER A 1 128 ? 3.666 7.170 -14.500 1.00 65.56 128 SER A N 1
ATOM 1017 C CA . SER A 1 128 ? 2.397 7.011 -15.226 1.00 65.56 128 SER A CA 1
ATOM 1018 C C . SER A 1 128 ? 1.806 8.344 -15.693 1.00 65.56 128 SER A C 1
ATOM 1020 O O . SER A 1 128 ? 1.035 8.376 -16.647 1.00 65.56 128 SER A O 1
ATOM 1022 N N . VAL A 1 129 ? 2.175 9.448 -15.034 1.00 62.50 129 VAL A N 1
ATOM 1023 C CA . VAL A 1 129 ? 1.794 10.808 -15.424 1.00 62.50 129 VAL A CA 1
ATOM 1024 C C . VAL A 1 129 ? 3.053 11.538 -15.892 1.00 62.50 129 VAL A C 1
ATOM 1026 O O . VAL A 1 129 ? 3.999 11.656 -15.109 1.00 62.50 129 VAL A O 1
ATOM 1029 N N . PRO A 1 130 ? 3.109 12.019 -17.147 1.00 55.16 130 PRO A N 1
ATOM 1030 C CA . PRO A 1 130 ? 4.261 12.763 -17.630 1.00 55.16 130 PRO A CA 1
ATO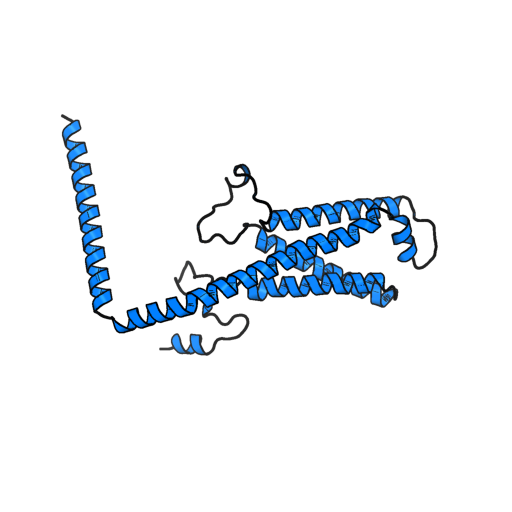M 1031 C C . PRO A 1 130 ? 4.381 14.073 -16.845 1.00 55.16 130 PRO A C 1
ATOM 1033 O O . PRO A 1 130 ? 3.537 14.962 -16.953 1.00 55.16 130 PRO A O 1
ATOM 1036 N N . LEU A 1 131 ? 5.438 14.191 -16.038 1.00 53.72 131 LEU A N 1
ATOM 1037 C CA . LEU A 1 131 ? 5.794 15.443 -15.380 1.00 53.72 131 LEU A CA 1
ATOM 1038 C C . LEU A 1 131 ? 6.104 16.466 -16.476 1.00 53.72 131 LEU A C 1
ATOM 1040 O O . LEU A 1 131 ? 6.974 16.237 -17.317 1.00 53.72 131 LEU A O 1
ATOM 1044 N N . SER A 1 132 ? 5.366 17.577 -16.508 1.00 49.88 132 SER A N 1
ATOM 1045 C CA . SER A 1 132 ? 5.612 18.644 -17.478 1.00 49.88 132 SER A CA 1
ATOM 1046 C C . SER A 1 132 ? 7.079 19.087 -17.411 1.00 49.88 132 SER A C 1
ATOM 1048 O O . SER A 1 132 ? 7.678 19.131 -16.335 1.00 49.88 132 SER A O 1
ATOM 1050 N N . SER A 1 133 ? 7.646 19.431 -18.568 1.00 46.72 133 SER A N 1
ATOM 1051 C CA . SER A 1 133 ? 9.072 19.698 -18.830 1.00 46.72 133 SER A CA 1
ATOM 1052 C C . SER A 1 133 ? 9.811 20.581 -17.812 1.00 46.72 133 SER A C 1
ATOM 1054 O O . SER A 1 133 ? 11.026 20.478 -17.699 1.00 46.72 133 SER A O 1
ATOM 1056 N N . ARG A 1 134 ? 9.109 21.394 -17.015 1.00 50.28 134 ARG A N 1
ATOM 1057 C CA . ARG A 1 134 ? 9.688 22.258 -15.972 1.00 50.28 134 ARG A CA 1
ATOM 1058 C C . ARG A 1 134 ? 10.227 21.516 -14.741 1.00 50.28 134 ARG A C 1
ATOM 1060 O O . ARG A 1 134 ? 11.033 22.087 -14.020 1.00 50.28 134 ARG A O 1
ATOM 1067 N N . LEU A 1 135 ? 9.828 20.262 -14.504 1.00 49.47 135 LEU A N 1
ATOM 1068 C CA . LEU A 1 135 ? 10.392 19.424 -13.429 1.00 49.47 135 LEU A CA 1
ATOM 1069 C C . LEU A 1 135 ? 11.524 18.496 -13.918 1.00 49.47 135 LEU A C 1
ATOM 1071 O O . LEU A 1 135 ? 12.167 17.826 -13.114 1.00 49.47 135 LEU A O 1
ATOM 1075 N N . SER A 1 136 ? 11.783 18.470 -15.232 1.00 48.81 136 SER A N 1
ATOM 1076 C CA . SER A 1 136 ? 12.827 17.650 -15.865 1.00 48.81 136 SER A CA 1
ATOM 1077 C C . SER A 1 136 ? 14.225 18.277 -15.794 1.00 48.81 136 SER A C 1
ATOM 1079 O O . SER A 1 136 ? 15.201 17.576 -16.046 1.00 48.81 136 SER A O 1
ATOM 1081 N N . GLU A 1 137 ? 14.347 19.564 -15.447 1.00 42.53 137 GLU A N 1
ATOM 1082 C CA . GLU A 1 137 ? 15.621 20.312 -15.457 1.00 42.53 137 GLU A CA 1
ATOM 1083 C C . GLU A 1 137 ? 16.670 19.744 -14.469 1.00 42.53 137 GLU A C 1
ATOM 1085 O O . GLU A 1 137 ? 17.858 20.027 -14.584 1.00 42.53 137 GLU A O 1
ATOM 1090 N N . GLY A 1 138 ? 16.259 18.892 -13.520 1.00 42.66 138 GLY A N 1
ATOM 1091 C CA . GLY A 1 138 ? 17.149 18.196 -12.577 1.00 42.66 138 GLY A CA 1
ATOM 1092 C C . GLY A 1 138 ? 17.236 16.675 -12.752 1.00 42.66 138 GLY A C 1
ATOM 1093 O O . GLY A 1 138 ? 17.980 16.025 -12.019 1.00 42.66 138 GLY A O 1
ATOM 1094 N N . ALA A 1 139 ? 16.494 16.088 -13.696 1.00 43.50 139 ALA A N 1
ATOM 1095 C CA . ALA A 1 139 ? 16.455 14.645 -13.930 1.00 43.50 139 ALA A CA 1
ATOM 1096 C C . ALA A 1 139 ? 17.053 14.338 -15.309 1.00 43.50 139 ALA A C 1
ATOM 1098 O O . ALA A 1 139 ? 16.404 14.483 -16.340 1.00 43.50 139 ALA A O 1
ATOM 1099 N N . THR A 1 140 ? 18.326 13.948 -15.348 1.00 35.28 140 THR A N 1
ATOM 1100 C CA . THR A 1 140 ? 19.028 13.635 -16.599 1.00 35.28 140 THR A CA 1
ATOM 1101 C C . THR A 1 140 ? 18.450 12.380 -17.272 1.00 35.28 140 THR A C 1
ATOM 1103 O O . THR A 1 140 ? 18.585 11.285 -16.730 1.00 35.28 140 THR A O 1
ATOM 1106 N N . THR A 1 141 ? 17.901 12.531 -18.479 1.00 41.75 141 THR A N 1
ATOM 1107 C CA . THR A 1 141 ? 17.263 11.509 -19.342 1.00 41.75 141 THR A CA 1
ATOM 1108 C C . THR A 1 141 ? 18.238 10.812 -20.315 1.00 41.75 141 THR A C 1
ATOM 1110 O O . THR A 1 141 ? 17.952 10.593 -21.492 1.00 41.75 141 THR A O 1
ATOM 1113 N N . SER A 1 142 ? 19.454 10.477 -19.871 1.00 31.95 142 SER A N 1
ATOM 1114 C CA . SER A 1 142 ? 20.388 9.696 -20.705 1.00 31.95 142 SER A CA 1
ATOM 1115 C C . SER A 1 142 ? 19.919 8.247 -20.783 1.00 31.95 142 SER A C 1
ATOM 1117 O O . SER A 1 142 ? 19.694 7.686 -19.724 1.00 31.95 142 SER A O 1
ATOM 1119 N N . ALA A 1 143 ? 19.873 7.634 -21.980 1.00 40.16 143 ALA A N 1
ATOM 1120 C CA . ALA A 1 143 ? 19.381 6.280 -22.336 1.00 40.16 143 ALA A CA 1
ATOM 1121 C C . ALA A 1 143 ? 19.871 5.069 -21.486 1.00 40.16 143 ALA A C 1
ATOM 1123 O O . ALA A 1 143 ? 19.571 3.918 -21.789 1.00 40.16 143 ALA A O 1
ATOM 1124 N N . ALA A 1 144 ? 20.601 5.331 -20.406 1.00 48.62 144 ALA A N 1
ATOM 1125 C CA . ALA A 1 144 ? 20.631 4.588 -19.149 1.00 48.62 144 ALA A CA 1
ATOM 1126 C C . ALA A 1 144 ? 19.426 4.916 -18.218 1.00 48.62 144 ALA A C 1
ATOM 1128 O O . ALA A 1 144 ? 19.584 4.859 -17.000 1.00 48.62 144 ALA A O 1
ATOM 1129 N N . ASP A 1 145 ? 18.275 5.300 -18.786 1.00 48.47 145 ASP A N 1
ATOM 1130 C CA . ASP A 1 145 ? 17.102 5.907 -18.135 1.00 48.47 145 ASP A CA 1
ATOM 1131 C C . ASP A 1 145 ? 15.996 4.858 -17.921 1.00 48.47 145 ASP A C 1
ATOM 1133 O O . ASP A 1 145 ? 15.254 4.543 -18.860 1.00 48.47 145 ASP A O 1
ATOM 1137 N N . PRO A 1 146 ? 15.882 4.255 -16.722 1.00 48.00 146 PRO A N 1
ATOM 1138 C CA . PRO A 1 146 ? 14.694 3.516 -16.360 1.00 48.00 146 PRO A CA 1
ATOM 1139 C C . PRO A 1 146 ? 13.632 4.533 -15.929 1.00 48.00 146 PRO A C 1
ATOM 1141 O O . PRO A 1 146 ? 13.849 5.311 -15.003 1.00 48.00 146 PRO A O 1
ATOM 1144 N N . LYS A 1 147 ? 12.490 4.501 -16.622 1.00 52.41 147 LYS A N 1
ATOM 1145 C CA . LYS A 1 147 ? 11.228 5.186 -16.299 1.00 52.41 147 LYS A CA 1
ATOM 1146 C C . LYS A 1 147 ? 11.158 5.696 -14.854 1.00 52.41 147 LYS A C 1
ATOM 1148 O O . LYS A 1 147 ? 11.076 4.901 -13.927 1.00 52.41 147 LYS A O 1
ATOM 1153 N N . ALA A 1 148 ? 11.121 7.021 -14.727 1.00 57.94 148 ALA A N 1
ATOM 1154 C CA . ALA A 1 148 ? 11.030 7.792 -13.491 1.00 57.94 148 ALA A CA 1
ATOM 1155 C C . ALA A 1 148 ? 12.165 7.502 -12.476 1.00 57.94 148 ALA A C 1
ATOM 1157 O O . ALA A 1 148 ? 12.190 6.442 -11.852 1.00 57.94 148 ALA A O 1
ATOM 1158 N N . PRO A 1 149 ? 13.053 8.473 -12.172 1.00 65.56 149 PRO A N 1
ATOM 1159 C CA . PRO A 1 149 ? 14.138 8.281 -11.196 1.00 65.56 149 PRO A CA 1
ATOM 1160 C C . PRO A 1 149 ? 13.642 7.902 -9.787 1.00 65.56 149 PRO A C 1
ATOM 1162 O O . PRO A 1 149 ? 14.406 7.389 -8.971 1.00 65.56 149 PRO A O 1
ATOM 1165 N N . TYR A 1 150 ? 12.354 8.121 -9.510 1.00 72.75 150 TYR A N 1
ATOM 1166 C CA . TYR A 1 150 ? 11.698 7.796 -8.248 1.00 72.75 150 TYR A CA 1
ATOM 1167 C C . TYR A 1 150 ? 10.930 6.467 -8.257 1.00 72.75 150 TYR A C 1
ATOM 1169 O O . TYR A 1 150 ? 10.466 6.050 -7.201 1.00 72.75 150 TYR A O 1
ATOM 1177 N N . ALA A 1 151 ? 10.852 5.751 -9.382 1.00 76.06 151 ALA A N 1
ATOM 1178 C CA . ALA A 1 151 ? 10.103 4.500 -9.489 1.00 76.06 151 ALA A CA 1
ATOM 1179 C C . ALA A 1 151 ? 10.580 3.428 -8.495 1.00 76.06 151 ALA A C 1
ATOM 1181 O O . ALA A 1 151 ? 9.773 2.840 -7.772 1.00 76.06 151 ALA A O 1
ATOM 1182 N N . LEU A 1 152 ? 11.898 3.201 -8.420 1.00 76.75 152 LEU A N 1
ATOM 1183 C CA . LEU A 1 152 ? 12.501 2.212 -7.518 1.00 76.75 152 LEU A CA 1
ATOM 1184 C C . LEU A 1 152 ? 12.428 2.613 -6.032 1.00 76.75 152 LEU A C 1
ATOM 1186 O O . LEU A 1 152 ? 12.037 1.768 -5.218 1.00 76.75 152 LEU A O 1
ATOM 1190 N N . PRO A 1 153 ? 12.758 3.860 -5.636 1.00 83.94 153 PRO A N 1
ATOM 1191 C CA . PRO A 1 153 ? 12.525 4.323 -4.270 1.00 83.94 153 PRO A CA 1
ATOM 1192 C C . PRO A 1 153 ? 11.061 4.196 -3.842 1.00 83.94 153 PRO A C 1
ATOM 1194 O O . PRO A 1 153 ? 10.786 3.644 -2.778 1.00 83.94 153 PRO A O 1
ATOM 1197 N N . THR A 1 154 ? 10.120 4.624 -4.687 1.00 86.62 154 THR A N 1
ATOM 1198 C CA . THR A 1 154 ? 8.682 4.532 -4.401 1.00 86.62 154 THR A CA 1
ATOM 1199 C C . THR A 1 154 ? 8.232 3.084 -4.260 1.00 86.62 154 THR A C 1
ATOM 1201 O O . THR A 1 154 ? 7.533 2.758 -3.301 1.00 86.62 154 THR A O 1
ATOM 1204 N N . LEU A 1 155 ? 8.678 2.191 -5.149 1.00 86.56 155 LEU A N 1
ATOM 1205 C CA . LEU A 1 155 ? 8.421 0.752 -5.045 1.00 86.56 155 LEU A CA 1
ATOM 1206 C C . LEU A 1 155 ? 8.913 0.187 -3.708 1.00 86.56 155 LEU A C 1
ATOM 1208 O O . LEU A 1 155 ? 8.188 -0.539 -3.041 1.00 86.56 155 LEU A O 1
ATOM 1212 N N . THR A 1 156 ? 10.126 0.552 -3.295 1.00 88.12 156 THR A N 1
ATOM 1213 C CA . THR A 1 156 ? 10.736 0.045 -2.058 1.00 88.12 156 THR A CA 1
ATOM 1214 C C . THR A 1 156 ? 10.000 0.550 -0.819 1.00 88.12 156 THR A C 1
ATOM 1216 O O . THR A 1 156 ? 9.690 -0.229 0.080 1.00 88.12 156 THR A O 1
ATOM 1219 N N . ILE A 1 157 ? 9.679 1.844 -0.771 1.00 91.94 157 ILE A N 1
ATOM 1220 C CA . ILE A 1 157 ? 8.968 2.449 0.363 1.00 91.94 157 ILE A CA 1
ATOM 1221 C C . ILE A 1 157 ? 7.556 1.870 0.478 1.00 91.94 157 ILE A C 1
ATOM 1223 O O . ILE A 1 157 ? 7.134 1.484 1.567 1.00 91.94 157 ILE A O 1
ATOM 1227 N N . THR A 1 158 ? 6.836 1.756 -0.639 1.00 93.00 158 THR A N 1
ATOM 1228 C CA . THR A 1 158 ? 5.483 1.177 -0.644 1.00 93.00 158 THR A CA 1
ATOM 1229 C C . THR A 1 158 ? 5.496 -0.321 -0.321 1.00 93.00 158 THR A C 1
ATOM 1231 O O . THR A 1 158 ? 4.586 -0.793 0.356 1.00 93.00 158 THR A O 1
ATOM 1234 N N . ALA A 1 159 ? 6.551 -1.056 -0.697 1.00 93.25 159 ALA A N 1
ATOM 1235 C CA . ALA A 1 159 ? 6.737 -2.449 -0.290 1.00 93.25 159 ALA A CA 1
ATOM 1236 C C . ALA A 1 159 ? 6.869 -2.581 1.234 1.00 93.25 159 ALA A C 1
ATOM 1238 O O . ALA A 1 159 ? 6.205 -3.417 1.845 1.00 93.25 159 ALA A O 1
ATOM 1239 N N . ILE A 1 160 ? 7.694 -1.729 1.855 1.00 95.75 160 ILE A N 1
ATOM 1240 C CA . ILE A 1 160 ? 7.865 -1.691 3.315 1.00 95.75 160 ILE A CA 1
ATOM 1241 C C . ILE A 1 160 ? 6.545 -1.323 3.993 1.00 95.75 160 ILE A C 1
ATOM 1243 O O . ILE A 1 160 ? 6.166 -1.967 4.969 1.00 95.75 160 ILE A O 1
ATOM 1247 N N . PHE A 1 161 ? 5.828 -0.331 3.461 1.00 95.62 161 PHE A N 1
ATOM 1248 C CA . PHE A 1 161 ? 4.511 0.058 3.961 1.00 95.62 161 PHE A CA 1
ATOM 1249 C C . PHE A 1 161 ? 3.534 -1.125 3.958 1.00 95.62 161 PHE A C 1
ATOM 1251 O O . PHE A 1 161 ? 2.953 -1.435 4.997 1.00 95.62 161 PHE A O 1
ATOM 1258 N N . HIS A 1 162 ? 3.389 -1.828 2.829 1.00 97.00 162 HIS A N 1
ATOM 1259 C CA . HIS A 1 162 ? 2.481 -2.974 2.727 1.00 97.00 162 HIS A CA 1
ATOM 1260 C C . HIS A 1 162 ? 2.905 -4.138 3.620 1.00 97.00 162 HIS A C 1
ATOM 1262 O O . HIS A 1 162 ? 2.047 -4.769 4.232 1.00 97.00 162 HIS A O 1
ATOM 1268 N N . ALA A 1 163 ? 4.207 -4.395 3.756 1.00 96.88 163 ALA A N 1
ATOM 1269 C CA . ALA A 1 163 ? 4.719 -5.424 4.658 1.00 96.88 163 ALA A CA 1
ATOM 1270 C C . ALA A 1 163 ? 4.426 -5.094 6.132 1.00 96.88 163 ALA A C 1
ATOM 1272 O O . ALA A 1 163 ? 3.917 -5.943 6.866 1.00 96.88 163 ALA A O 1
ATOM 1273 N N . ALA A 1 164 ? 4.692 -3.856 6.558 1.00 97.12 164 ALA A N 1
ATOM 1274 C CA . ALA A 1 164 ? 4.404 -3.396 7.914 1.00 97.12 164 ALA A CA 1
ATOM 1275 C C . ALA A 1 164 ? 2.897 -3.412 8.204 1.00 97.12 164 ALA A C 1
ATOM 1277 O O . ALA A 1 164 ? 2.475 -3.862 9.271 1.00 97.12 164 ALA A O 1
ATOM 1278 N N . TYR A 1 165 ? 2.080 -2.978 7.242 1.00 95.62 165 TYR A N 1
ATOM 1279 C CA . TYR A 1 165 ? 0.632 -2.969 7.392 1.00 95.62 165 TYR A CA 1
ATOM 1280 C C . TYR A 1 165 ? 0.054 -4.389 7.451 1.00 95.62 165 TYR A C 1
ATOM 1282 O O . TYR A 1 165 ? -0.757 -4.679 8.330 1.00 95.62 165 TYR A O 1
ATOM 1290 N N . ALA A 1 166 ? 0.531 -5.306 6.603 1.00 96.75 166 ALA A N 1
ATOM 1291 C CA . ALA A 1 166 ? 0.124 -6.707 6.641 1.00 96.75 166 ALA A CA 1
ATOM 1292 C C . ALA A 1 166 ? 0.504 -7.382 7.967 1.00 96.75 166 ALA A C 1
ATOM 1294 O O . ALA A 1 166 ? -0.325 -8.083 8.555 1.00 96.75 166 ALA A O 1
ATOM 1295 N N . PHE A 1 167 ? 1.721 -7.129 8.462 1.00 96.44 167 PHE A N 1
ATOM 1296 C CA . PHE A 1 167 ? 2.182 -7.624 9.758 1.00 96.44 167 PHE A CA 1
ATOM 1297 C C . PHE A 1 167 ? 1.302 -7.106 10.901 1.00 96.44 167 PHE A C 1
ATOM 1299 O O . PHE A 1 167 ? 0.787 -7.899 11.689 1.00 96.44 167 PHE A O 1
ATOM 1306 N N . TYR A 1 168 ? 1.063 -5.794 10.967 1.00 95.50 168 TYR A N 1
ATOM 1307 C CA . TYR A 1 168 ? 0.217 -5.214 12.008 1.00 95.50 168 TYR A CA 1
ATOM 1308 C C . TYR A 1 168 ? -1.227 -5.732 11.929 1.00 95.50 168 TYR A C 1
ATOM 1310 O O . TYR A 1 168 ? -1.771 -6.178 12.942 1.00 95.50 168 TYR A O 1
ATOM 1318 N N . GLY A 1 169 ? -1.818 -5.774 10.732 1.00 94.06 169 GLY A N 1
ATOM 1319 C CA . GLY A 1 169 ? -3.146 -6.350 10.508 1.00 94.06 169 GLY A CA 1
ATOM 1320 C C . GLY A 1 169 ? -3.239 -7.798 10.992 1.00 94.06 169 GLY A C 1
ATOM 1321 O O . GLY A 1 169 ? -4.208 -8.161 11.653 1.00 94.06 169 GLY A O 1
ATOM 1322 N N . TYR A 1 170 ? -2.189 -8.599 10.782 1.00 95.62 170 TYR A N 1
ATOM 1323 C CA . TYR A 1 170 ? -2.166 -9.996 11.210 1.00 95.62 170 TYR A CA 1
ATOM 1324 C C . TYR A 1 170 ? -2.152 -10.103 12.738 1.00 95.62 170 TYR A C 1
ATOM 1326 O O . TYR A 1 170 ? -2.900 -10.890 13.326 1.00 95.62 170 TYR A O 1
ATOM 1334 N N . THR A 1 171 ? -1.355 -9.261 13.405 1.00 95.44 171 THR A N 1
ATOM 1335 C CA . THR A 1 171 ? -1.343 -9.201 14.875 1.00 95.44 171 THR A CA 1
ATOM 1336 C C . THR A 1 171 ? -2.688 -8.760 15.457 1.00 95.44 171 THR A C 1
ATOM 1338 O O . THR A 1 171 ? -3.097 -9.267 16.498 1.00 95.44 171 THR A O 1
ATOM 1341 N N . MET A 1 172 ? -3.407 -7.852 14.792 1.00 92.56 172 MET A N 1
ATOM 1342 C CA . MET A 1 172 ? -4.742 -7.425 15.222 1.00 92.56 172 MET A CA 1
ATOM 1343 C C . MET A 1 172 ? -5.799 -8.496 14.963 1.00 92.56 172 MET A C 1
ATOM 1345 O O . MET A 1 172 ? -6.632 -8.751 15.835 1.00 92.56 172 MET A O 1
ATOM 1349 N N . TRP A 1 173 ? -5.745 -9.168 13.811 1.00 92.25 173 TRP A N 1
ATOM 1350 C CA . TRP A 1 173 ? -6.665 -10.251 13.473 1.00 92.25 173 TRP A CA 1
ATOM 1351 C C . TRP A 1 173 ? -6.552 -11.410 14.466 1.00 92.25 173 TRP A C 1
ATOM 1353 O O . TRP A 1 173 ? -7.561 -11.858 15.001 1.00 92.25 173 TRP A O 1
ATOM 1363 N N . THR A 1 174 ? -5.328 -11.830 14.794 1.00 93.69 174 THR A N 1
ATOM 1364 C CA . THR A 1 174 ? -5.080 -12.910 15.767 1.00 93.69 174 THR A CA 1
ATOM 1365 C C . THR A 1 174 ? -5.484 -12.560 17.201 1.00 93.69 174 THR A C 1
ATOM 1367 O O . THR A 1 174 ? -5.789 -13.462 17.974 1.00 93.69 174 THR A O 1
ATOM 1370 N N . LYS A 1 175 ? -5.527 -11.271 17.566 1.00 91.31 175 LYS A N 1
ATOM 1371 C CA . LYS A 1 175 ? -5.973 -10.819 18.895 1.00 91.31 175 LYS A CA 1
ATOM 1372 C C . LYS A 1 175 ? -7.482 -10.625 19.008 1.00 91.31 175 LYS A C 1
ATOM 1374 O O . LYS A 1 175 ? -8.051 -10.916 20.051 1.00 91.31 175 LYS A O 1
ATOM 1379 N N . THR A 1 176 ? -8.111 -10.075 17.973 1.00 88.19 176 THR A N 1
ATOM 1380 C CA . THR A 1 176 ? -9.516 -9.627 18.023 1.00 88.19 176 THR A CA 1
ATOM 1381 C C . THR A 1 176 ? -10.482 -10.581 17.328 1.00 88.19 176 THR A C 1
ATOM 1383 O O . THR A 1 176 ? -11.681 -10.509 17.565 1.00 88.19 176 THR A O 1
ATOM 1386 N N . GLY A 1 177 ? -9.990 -11.449 16.438 1.00 84.81 177 GLY A N 1
ATOM 1387 C CA . GLY A 1 177 ? -10.817 -12.335 15.616 1.00 84.81 177 GLY A CA 1
ATOM 1388 C C . GLY A 1 177 ? -11.606 -11.627 14.506 1.00 84.81 177 GLY A C 1
ATOM 1389 O O . GLY A 1 177 ? -12.293 -12.290 13.732 1.00 84.81 177 GLY A O 1
ATOM 1390 N N . VAL A 1 178 ? -11.499 -10.300 14.375 1.00 87.81 178 VAL A N 1
ATOM 1391 C CA . VAL A 1 178 ? -12.270 -9.526 13.393 1.00 87.81 178 VAL A CA 1
ATOM 1392 C C . VAL A 1 178 ? -11.720 -9.745 11.981 1.00 87.81 178 VAL A C 1
ATOM 1394 O O . VAL A 1 178 ? -10.562 -9.438 11.686 1.00 87.81 178 VAL A O 1
ATOM 1397 N N . ILE A 1 179 ? -12.580 -10.233 11.081 1.00 88.12 179 ILE A N 1
ATOM 1398 C CA . ILE A 1 179 ? -12.226 -10.603 9.698 1.00 88.12 179 ILE A CA 1
ATOM 1399 C C . ILE A 1 179 ? -11.706 -9.406 8.889 1.00 88.12 179 ILE A C 1
ATOM 1401 O O . ILE A 1 179 ? -10.836 -9.580 8.038 1.00 88.12 179 ILE A O 1
ATOM 1405 N N . SER A 1 180 ? -12.171 -8.186 9.173 1.00 88.31 180 SER A N 1
ATOM 1406 C CA . SER A 1 180 ? -11.713 -6.967 8.490 1.00 88.31 180 SER A CA 1
ATOM 1407 C C . SER A 1 180 ? -10.196 -6.770 8.587 1.00 88.31 180 SER A C 1
ATOM 1409 O O . SER A 1 180 ? -9.569 -6.377 7.603 1.00 88.31 180 SER A O 1
ATOM 1411 N N . PHE A 1 181 ? -9.581 -7.108 9.729 1.00 90.44 181 PHE A N 1
ATOM 1412 C CA . PHE A 1 181 ? -8.121 -7.080 9.864 1.00 90.44 181 PHE A CA 1
ATOM 1413 C C . PHE A 1 181 ? -7.447 -8.158 9.005 1.00 90.44 181 PHE A C 1
ATOM 1415 O O . PHE A 1 181 ? -6.422 -7.884 8.385 1.00 90.44 181 PHE A O 1
ATOM 1422 N N . GLY A 1 182 ? -8.051 -9.346 8.900 1.00 91.44 182 GLY A N 1
ATOM 1423 C CA . GLY A 1 182 ? -7.573 -10.422 8.030 1.00 91.44 182 GLY A CA 1
ATOM 1424 C C . GLY A 1 182 ? -7.621 -10.063 6.543 1.00 91.44 182 GLY A C 1
ATOM 1425 O O . GLY A 1 182 ? -6.652 -10.297 5.824 1.00 91.44 182 GLY A O 1
ATOM 1426 N N . LEU A 1 183 ? -8.697 -9.418 6.080 1.00 91.56 183 LEU A N 1
ATOM 1427 C CA . LEU A 1 183 ? -8.791 -8.904 4.705 1.00 91.56 183 LEU A CA 1
ATOM 14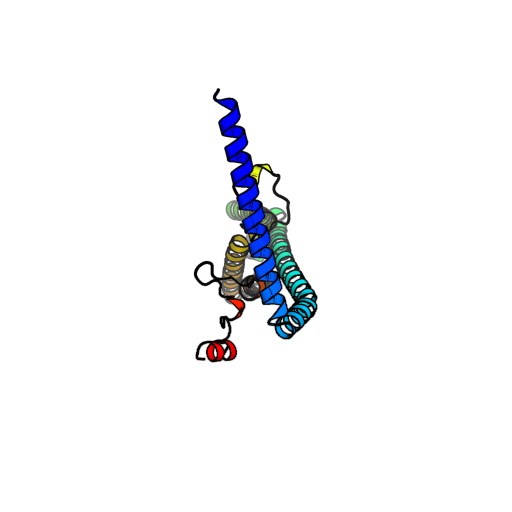28 C C . LEU A 1 183 ? -7.733 -7.828 4.428 1.00 91.56 183 LEU A C 1
ATOM 1430 O O . LEU A 1 183 ? -7.091 -7.858 3.375 1.00 91.56 183 LEU A O 1
ATOM 1434 N N . GLY A 1 184 ? -7.506 -6.929 5.393 1.00 91.50 184 GLY A N 1
ATOM 1435 C CA . GLY A 1 184 ? -6.420 -5.946 5.355 1.00 91.50 184 GLY A CA 1
ATOM 1436 C C . GLY A 1 184 ? -5.049 -6.606 5.172 1.00 91.50 184 GLY A C 1
ATOM 1437 O O . GLY A 1 184 ? -4.287 -6.243 4.271 1.00 91.50 184 GLY A O 1
ATOM 1438 N N . THR A 1 185 ? -4.770 -7.638 5.972 1.00 94.81 185 THR A N 1
ATOM 1439 C CA . THR A 1 185 ? -3.546 -8.443 5.879 1.00 94.81 185 THR A CA 1
ATOM 1440 C C . THR A 1 185 ? -3.394 -9.131 4.536 1.00 94.81 185 THR A C 1
ATOM 1442 O O . THR A 1 185 ? -2.299 -9.110 3.980 1.00 94.81 185 THR A O 1
ATOM 1445 N N . LEU A 1 186 ? -4.456 -9.734 4.003 1.00 95.44 186 LEU A N 1
ATOM 1446 C CA . LEU A 1 186 ? -4.387 -10.451 2.731 1.00 95.44 186 LEU A CA 1
ATOM 1447 C C . LEU A 1 186 ? -4.078 -9.508 1.567 1.00 95.44 186 LEU A C 1
ATOM 1449 O O . LEU A 1 186 ? -3.165 -9.791 0.791 1.00 95.44 186 LEU A O 1
ATOM 1453 N N . GLY A 1 187 ? -4.782 -8.378 1.458 1.00 94.56 187 GLY A N 1
ATOM 1454 C CA . GLY A 1 187 ? -4.564 -7.452 0.345 1.00 94.56 187 GLY A CA 1
ATOM 1455 C C . GLY A 1 187 ? -3.194 -6.776 0.392 1.00 94.56 187 GLY A C 1
ATOM 1456 O O . GLY A 1 187 ? -2.475 -6.775 -0.609 1.00 94.56 187 GLY A O 1
ATOM 1457 N N . SER A 1 188 ? -2.769 -6.284 1.559 1.00 95.44 188 SER A N 1
ATOM 1458 C CA . SER A 1 188 ? -1.427 -5.702 1.691 1.00 95.44 188 SER A CA 1
ATOM 1459 C C . SER A 1 188 ? -0.316 -6.749 1.657 1.00 95.44 188 SER A C 1
ATOM 1461 O O . SER A 1 188 ? 0.738 -6.490 1.088 1.00 95.44 188 SER A O 1
ATOM 1463 N N . GLY A 1 189 ? -0.545 -7.958 2.168 1.00 96.38 189 GLY A N 1
ATOM 1464 C CA . GLY A 1 189 ? 0.404 -9.065 2.056 1.00 96.38 189 GLY A CA 1
ATOM 1465 C C . GLY A 1 189 ? 0.630 -9.477 0.602 1.00 96.38 189 GLY A C 1
ATOM 1466 O O . GLY A 1 189 ? 1.774 -9.630 0.178 1.00 96.38 189 GLY A O 1
ATOM 1467 N N . PHE A 1 190 ? -0.442 -9.576 -0.189 1.00 96.50 190 PHE A N 1
ATOM 1468 C CA . PHE A 1 190 ? -0.356 -9.830 -1.627 1.00 96.50 190 PHE A CA 1
ATOM 1469 C C . PHE A 1 190 ? 0.413 -8.724 -2.360 1.00 96.50 190 PHE A C 1
ATOM 1471 O O . PHE A 1 190 ? 1.322 -9.003 -3.138 1.00 96.50 190 PHE A O 1
ATOM 1478 N N . LEU A 1 191 ? 0.113 -7.454 -2.087 1.00 95.94 191 LEU A N 1
ATOM 1479 C CA . LEU A 1 191 ? 0.853 -6.354 -2.706 1.00 95.94 191 LEU A CA 1
ATOM 1480 C C . LEU A 1 191 ? 2.329 -6.353 -2.287 1.00 95.94 191 LEU A C 1
ATOM 1482 O O . LEU A 1 191 ? 3.191 -6.127 -3.132 1.00 95.94 191 LEU A O 1
ATOM 1486 N N . ALA A 1 192 ? 2.648 -6.680 -1.033 1.00 95.75 192 ALA A N 1
ATOM 1487 C CA . ALA A 1 192 ? 4.028 -6.799 -0.566 1.00 95.75 192 ALA A CA 1
ATOM 1488 C C . ALA A 1 192 ? 4.801 -7.919 -1.285 1.00 95.75 192 ALA A C 1
ATOM 1490 O O . ALA A 1 192 ? 5.965 -7.719 -1.641 1.00 95.75 192 ALA A O 1
ATOM 1491 N N . THR A 1 193 ? 4.180 -9.075 -1.549 1.00 94.25 193 THR A N 1
ATOM 1492 C CA . THR A 1 193 ? 4.839 -10.163 -2.295 1.00 94.25 193 THR A CA 1
ATOM 1493 C C . THR A 1 193 ? 5.068 -9.790 -3.758 1.00 94.25 193 THR A C 1
ATOM 1495 O O . THR A 1 193 ? 6.154 -10.047 -4.282 1.00 94.25 193 THR A O 1
ATOM 1498 N N . VAL A 1 194 ? 4.112 -9.108 -4.400 1.00 91.38 194 VAL A N 1
ATOM 1499 C CA . VAL A 1 194 ? 4.286 -8.562 -5.757 1.00 91.38 194 VAL A CA 1
ATOM 1500 C C . VAL A 1 194 ? 5.387 -7.492 -5.784 1.00 91.38 194 VAL A C 1
ATOM 1502 O O . VAL A 1 194 ? 6.240 -7.507 -6.670 1.00 91.38 194 VAL A O 1
ATOM 1505 N N . ALA A 1 195 ? 5.441 -6.596 -4.796 1.00 89.69 195 ALA A N 1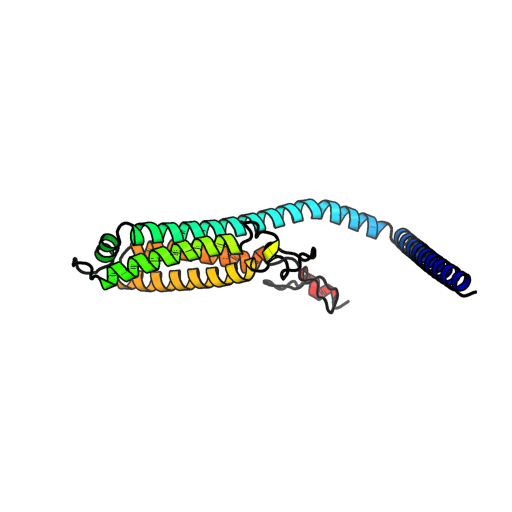
ATOM 1506 C CA . ALA A 1 195 ? 6.497 -5.588 -4.702 1.00 89.69 195 ALA A CA 1
ATOM 1507 C C . ALA A 1 195 ? 7.880 -6.230 -4.545 1.00 89.69 195 ALA A C 1
ATOM 1509 O O . ALA A 1 195 ? 8.838 -5.849 -5.221 1.00 89.69 195 ALA A O 1
ATOM 1510 N N . MET A 1 196 ? 7.973 -7.242 -3.681 1.00 88.81 196 MET A N 1
ATOM 1511 C CA . MET A 1 196 ? 9.192 -8.015 -3.469 1.00 88.81 196 MET A CA 1
ATOM 1512 C C . MET A 1 196 ? 9.630 -8.716 -4.758 1.00 88.81 196 MET A C 1
ATOM 1514 O O . MET A 1 196 ? 10.812 -8.690 -5.101 1.00 88.81 196 MET A O 1
ATOM 1518 N N . TRP A 1 197 ? 8.686 -9.268 -5.524 1.00 85.81 197 TRP A N 1
ATOM 1519 C CA . TRP A 1 197 ? 8.963 -9.812 -6.851 1.00 85.81 197 TRP A CA 1
ATOM 1520 C C . TRP A 1 197 ? 9.554 -8.753 -7.791 1.00 85.81 197 TRP A C 1
ATOM 1522 O O . TRP A 1 197 ? 10.590 -8.990 -8.419 1.00 85.81 197 TRP A O 1
ATOM 1532 N N . CYS A 1 198 ? 8.951 -7.564 -7.853 1.00 83.69 198 CYS A N 1
ATOM 1533 C CA . CYS A 1 198 ? 9.460 -6.458 -8.663 1.00 83.69 198 CYS A CA 1
ATOM 1534 C C . CYS A 1 198 ? 10.891 -6.056 -8.255 1.00 83.69 198 CYS A C 1
ATOM 1536 O O . CYS A 1 198 ? 11.752 -5.850 -9.112 1.00 83.69 198 CYS A O 1
ATOM 1538 N N . ILE A 1 199 ? 11.182 -6.001 -6.955 1.00 81.50 199 ILE A N 1
ATOM 1539 C CA . ILE A 1 199 ? 12.511 -5.643 -6.442 1.00 81.50 199 ILE A CA 1
ATOM 1540 C C . ILE A 1 199 ? 13.552 -6.720 -6.782 1.00 81.50 199 ILE A C 1
ATOM 1542 O O . ILE A 1 199 ? 14.635 -6.390 -7.269 1.00 81.50 199 ILE A O 1
ATOM 1546 N N . LEU A 1 200 ? 13.236 -7.998 -6.554 1.00 80.12 200 LEU A N 1
ATOM 1547 C CA . LEU A 1 200 ? 14.181 -9.105 -6.734 1.00 80.12 200 LEU A CA 1
ATOM 1548 C C . LEU A 1 200 ? 14.418 -9.465 -8.203 1.00 80.12 200 LEU A C 1
ATOM 1550 O O . LEU A 1 200 ? 15.546 -9.780 -8.588 1.00 80.12 200 LEU A O 1
ATOM 1554 N N . PHE A 1 201 ? 13.364 -9.436 -9.021 1.00 75.56 201 PHE A N 1
ATOM 1555 C CA . PHE A 1 201 ? 13.396 -10.001 -10.369 1.00 75.56 201 PHE A CA 1
ATOM 1556 C C . PHE A 1 201 ? 13.215 -8.953 -11.469 1.00 75.56 201 PHE A C 1
ATOM 1558 O O . PHE A 1 201 ? 13.894 -9.051 -12.498 1.00 75.56 201 PHE A O 1
ATOM 1565 N N . ALA A 1 202 ? 12.385 -7.926 -11.259 1.00 66.50 202 ALA A N 1
ATOM 1566 C CA . ALA A 1 202 ? 12.129 -6.902 -12.279 1.00 66.50 202 ALA A CA 1
ATOM 1567 C C . ALA A 1 202 ? 13.209 -5.803 -12.327 1.00 66.50 202 ALA A C 1
ATOM 1569 O O . ALA A 1 202 ? 13.484 -5.274 -13.398 1.00 66.50 202 ALA A O 1
ATOM 1570 N N . SER A 1 203 ? 13.898 -5.526 -11.212 1.00 59.84 203 SER A N 1
ATOM 1571 C CA . SER A 1 203 ? 14.974 -4.514 -11.126 1.00 59.84 203 SER A CA 1
ATOM 1572 C C . SER A 1 203 ? 16.324 -4.966 -11.729 1.00 59.84 203 SER A C 1
ATOM 1574 O O . SER A 1 203 ? 17.317 -4.237 -11.727 1.00 59.84 203 SER A O 1
ATOM 1576 N N . SER A 1 204 ? 16.393 -6.191 -12.262 1.00 53.56 204 SER A N 1
ATOM 1577 C CA . SER A 1 204 ? 17.622 -6.823 -12.762 1.00 53.56 204 SER A CA 1
ATOM 1578 C C . SER A 1 204 ? 17.955 -6.467 -14.218 1.00 53.56 204 SER A C 1
ATOM 1580 O O . SER A 1 204 ? 18.301 -7.332 -15.029 1.00 53.56 204 SER A O 1
ATOM 1582 N N . ASP A 1 205 ? 17.915 -5.181 -14.558 1.00 53.25 205 ASP A N 1
ATOM 1583 C CA . ASP A 1 205 ? 18.590 -4.710 -15.762 1.00 53.25 205 ASP A CA 1
ATOM 1584 C C . ASP A 1 205 ? 20.090 -4.662 -15.484 1.00 53.25 205 ASP A C 1
ATOM 1586 O O . ASP A 1 205 ? 20.581 -3.916 -14.638 1.00 53.25 205 ASP A O 1
ATOM 1590 N N . GLY A 1 206 ? 20.816 -5.573 -16.140 1.00 51.78 206 GLY A N 1
ATOM 1591 C CA . GLY A 1 206 ? 22.234 -5.833 -15.912 1.00 51.78 206 GLY A CA 1
ATOM 1592 C C . GLY A 1 206 ? 23.061 -4.583 -15.666 1.00 51.78 206 GLY A C 1
ATOM 1593 O O . GLY A 1 206 ? 23.376 -3.836 -16.590 1.00 51.78 206 GLY A O 1
ATOM 1594 N N . ARG A 1 207 ? 23.473 -4.403 -14.410 1.00 47.62 207 ARG A N 1
ATOM 1595 C CA . ARG A 1 207 ? 24.395 -3.344 -14.017 1.00 47.62 207 ARG A CA 1
ATOM 1596 C C . ARG A 1 207 ? 25.763 -3.624 -14.629 1.00 47.62 207 ARG A C 1
ATOM 1598 O O . ARG A 1 207 ? 26.598 -4.275 -14.000 1.00 47.62 207 ARG A O 1
ATOM 1605 N N . ILE A 1 208 ? 26.017 -3.119 -15.832 1.00 54.38 208 ILE A N 1
ATOM 1606 C CA . ILE A 1 208 ? 27.362 -3.106 -16.409 1.00 54.38 208 ILE A CA 1
ATOM 1607 C C . ILE A 1 208 ? 28.247 -2.301 -15.457 1.00 54.38 208 ILE A C 1
ATOM 1609 O O . ILE A 1 208 ? 27.979 -1.144 -15.123 1.00 54.38 208 ILE A O 1
ATOM 1613 N N . SER A 1 209 ? 29.274 -2.958 -14.929 1.00 47.16 209 SER A N 1
ATOM 1614 C CA . SER A 1 209 ? 30.179 -2.337 -13.972 1.00 47.16 209 SER A CA 1
ATOM 1615 C C . SER A 1 209 ? 30.915 -1.167 -14.626 1.00 47.16 209 SER A C 1
ATOM 1617 O O . SER A 1 209 ? 31.755 -1.396 -15.489 1.00 47.16 209 SER A O 1
ATOM 1619 N N . ARG A 1 210 ? 30.691 0.078 -14.183 1.00 50.81 210 ARG A N 1
ATOM 1620 C CA . ARG A 1 210 ? 31.455 1.243 -14.683 1.00 50.81 210 ARG A CA 1
ATOM 1621 C C . ARG A 1 210 ? 32.970 1.110 -14.474 1.00 50.81 210 ARG A C 1
ATOM 1623 O O . ARG A 1 210 ? 33.731 1.626 -15.277 1.00 50.81 210 ARG A O 1
ATOM 1630 N N . LYS A 1 211 ? 33.404 0.406 -13.420 1.00 50.97 211 LYS A N 1
ATOM 1631 C CA . LYS A 1 211 ? 34.831 0.191 -13.115 1.00 50.97 211 LYS A CA 1
ATOM 1632 C C . LYS A 1 211 ? 35.478 -0.940 -13.916 1.00 50.97 211 LYS A C 1
ATOM 1634 O O . LYS A 1 211 ? 36.683 -0.907 -14.109 1.00 50.97 211 LYS A O 1
ATOM 1639 N N . THR A 1 212 ? 34.719 -1.955 -14.330 1.00 55.69 212 THR A N 1
ATOM 1640 C CA . THR A 1 212 ? 35.302 -3.178 -14.919 1.00 55.69 212 THR A CA 1
ATOM 1641 C C . THR A 1 212 ? 34.739 -3.540 -16.289 1.00 55.69 212 THR A C 1
ATOM 1643 O O . THR A 1 212 ? 35.155 -4.544 -16.854 1.00 55.69 212 THR A O 1
ATOM 1646 N N . GLY A 1 213 ? 33.763 -2.789 -16.813 1.00 54.03 213 GLY A N 1
ATOM 1647 C CA . GLY A 1 213 ? 33.076 -3.065 -18.083 1.00 54.03 213 GLY A CA 1
ATOM 1648 C C . GLY A 1 213 ? 32.332 -4.406 -18.130 1.00 54.03 213 GLY A C 1
ATOM 1649 O O . GLY A 1 213 ? 31.688 -4.721 -19.125 1.00 54.03 213 GLY A O 1
ATOM 1650 N N . ALA A 1 214 ? 32.421 -5.201 -17.062 1.00 54.78 214 ALA A N 1
ATOM 1651 C CA . ALA A 1 214 ? 31.892 -6.544 -16.995 1.00 54.78 214 ALA A CA 1
ATOM 1652 C C . ALA A 1 214 ? 30.378 -6.504 -16.811 1.00 54.78 214 ALA A C 1
ATOM 1654 O O . ALA A 1 214 ? 29.851 -5.805 -15.933 1.00 54.78 214 ALA A O 1
ATOM 1655 N N . ASP A 1 215 ? 29.705 -7.302 -17.630 1.00 53.91 215 ASP A N 1
ATOM 1656 C CA . ASP A 1 215 ? 28.283 -7.554 -17.524 1.00 53.91 215 ASP A CA 1
ATOM 1657 C C . ASP A 1 215 ? 27.989 -8.347 -16.239 1.00 53.91 215 ASP A C 1
ATOM 1659 O O . ASP A 1 215 ? 28.289 -9.544 -16.122 1.00 53.91 215 ASP A O 1
ATOM 1663 N N . LYS A 1 216 ? 27.411 -7.666 -15.240 1.00 56.53 216 LYS A N 1
ATOM 1664 C CA . LYS A 1 216 ? 27.021 -8.285 -13.963 1.00 56.53 216 LYS A CA 1
ATOM 1665 C C . LYS A 1 216 ? 25.794 -9.189 -14.089 1.00 56.53 216 LYS A C 1
ATOM 1667 O O . LYS A 1 216 ? 25.439 -9.829 -13.106 1.00 56.53 216 LYS A O 1
ATOM 1672 N N . ARG A 1 217 ? 25.208 -9.358 -15.281 1.00 51.22 217 ARG A N 1
ATOM 1673 C CA . ARG A 1 217 ? 24.244 -10.445 -15.548 1.00 51.22 217 ARG A CA 1
ATOM 1674 C C . ARG A 1 217 ? 24.856 -11.839 -15.331 1.00 51.22 217 ARG A C 1
ATOM 1676 O O . ARG A 1 217 ? 24.130 -12.812 -15.191 1.00 51.22 217 ARG A O 1
ATOM 1683 N N . THR A 1 218 ? 26.187 -11.944 -15.253 1.00 51.91 218 THR A N 1
ATOM 1684 C CA . THR A 1 218 ? 26.907 -13.192 -14.934 1.00 51.91 218 THR A CA 1
ATOM 1685 C C . THR A 1 218 ? 27.198 -13.407 -13.442 1.00 51.91 218 THR A C 1
ATOM 1687 O O . THR A 1 218 ? 27.711 -14.469 -13.076 1.00 51.91 218 THR A O 1
ATOM 1690 N N . SER A 1 219 ? 26.899 -12.440 -12.562 1.00 54.03 219 SER A N 1
ATOM 1691 C CA . SER A 1 219 ? 27.077 -12.624 -11.115 1.00 54.03 219 SER A CA 1
ATOM 1692 C C . SER A 1 219 ? 25.862 -13.328 -10.519 1.00 54.03 219 SER A C 1
ATOM 1694 O O . SER A 1 219 ? 24.742 -12.869 -10.704 1.00 54.03 219 SER A O 1
ATOM 1696 N N . GLY A 1 220 ? 26.100 -14.451 -9.840 1.00 54.78 220 GLY A N 1
ATOM 1697 C CA . GLY A 1 220 ? 25.084 -15.377 -9.338 1.00 54.78 220 GLY A CA 1
ATOM 1698 C C . GLY A 1 220 ? 24.244 -14.865 -8.171 1.00 54.78 220 GLY A C 1
ATOM 1699 O O . GLY A 1 220 ? 24.313 -15.422 -7.080 1.00 54.78 220 GLY A O 1
ATOM 1700 N N . TYR A 1 221 ? 23.459 -13.819 -8.402 1.00 58.81 221 TYR A N 1
ATOM 1701 C CA . TYR A 1 221 ? 22.421 -13.356 -7.491 1.00 58.81 221 TYR A CA 1
ATOM 1702 C C . TYR A 1 221 ? 21.045 -13.529 -8.158 1.00 58.81 221 TYR A C 1
ATOM 1704 O O . TYR A 1 221 ? 20.915 -13.171 -9.329 1.00 58.81 221 TYR A O 1
ATOM 1712 N N . PRO A 1 222 ? 20.021 -14.053 -7.463 1.00 57.50 222 PRO A N 1
ATOM 1713 C CA . PRO A 1 222 ? 20.051 -14.560 -6.086 1.00 57.50 222 PRO A CA 1
ATOM 1714 C C . PRO A 1 222 ? 20.658 -15.971 -5.949 1.00 57.50 222 PRO A C 1
ATOM 1716 O O . PRO A 1 222 ? 20.882 -16.425 -4.832 1.00 57.50 222 PRO A O 1
ATOM 1719 N N . PHE A 1 223 ? 20.969 -16.654 -7.058 1.00 68.44 223 PHE A N 1
ATOM 1720 C CA . PHE A 1 223 ? 21.516 -18.016 -7.053 1.00 68.44 223 PHE A CA 1
ATOM 1721 C C . PHE A 1 223 ? 22.904 -18.090 -7.690 1.00 68.44 223 PHE A C 1
ATOM 1723 O O . PHE A 1 223 ? 23.137 -17.546 -8.773 1.00 68.44 223 PHE A O 1
ATOM 1730 N N . LYS A 1 224 ? 23.823 -18.810 -7.033 1.00 63.06 224 LYS A N 1
ATOM 1731 C CA . LYS A 1 224 ? 25.218 -18.968 -7.461 1.00 63.06 224 LYS A CA 1
ATOM 1732 C C . LYS A 1 224 ? 25.300 -19.548 -8.881 1.00 63.06 224 LYS A C 1
ATOM 1734 O O . LYS A 1 224 ? 24.848 -20.658 -9.139 1.00 63.06 224 LYS A O 1
ATOM 1739 N N . ASN A 1 225 ? 25.943 -18.821 -9.796 1.00 66.69 225 ASN A N 1
ATOM 1740 C CA . ASN A 1 225 ? 26.186 -19.273 -11.164 1.00 66.69 225 ASN A CA 1
ATOM 1741 C C . ASN A 1 225 ? 27.558 -19.964 -11.252 1.00 66.69 225 ASN A C 1
ATOM 1743 O O . ASN A 1 225 ? 28.591 -19.314 -11.406 1.00 66.69 225 ASN A O 1
ATOM 1747 N N . SER A 1 226 ? 27.571 -21.295 -11.161 1.00 66.25 226 SER A N 1
ATOM 1748 C CA . SER A 1 226 ? 28.796 -22.108 -11.230 1.00 66.25 226 SER A CA 1
ATOM 1749 C C . SER A 1 226 ? 29.470 -22.092 -12.612 1.00 66.25 226 SER A C 1
ATOM 1751 O O . SER A 1 226 ? 30.658 -22.393 -12.729 1.00 66.25 226 SER A O 1
ATOM 1753 N N . VAL A 1 227 ? 28.744 -21.713 -13.670 1.00 65.50 227 VAL A N 1
ATOM 1754 C CA . VAL A 1 227 ? 29.256 -21.656 -15.048 1.00 65.50 227 VAL A CA 1
ATOM 1755 C C . VAL A 1 227 ? 30.086 -20.390 -15.281 1.00 65.50 227 VAL A C 1
ATOM 1757 O O . VAL A 1 227 ? 31.085 -20.437 -16.004 1.00 65.50 227 VAL A O 1
ATOM 1760 N N . SER A 1 228 ? 29.731 -19.266 -14.647 1.00 59.97 228 SER A N 1
ATOM 1761 C CA . SER A 1 228 ? 30.505 -18.023 -14.766 1.00 59.97 228 SER A CA 1
ATOM 1762 C C . SER A 1 228 ? 31.799 -18.045 -13.944 1.00 59.97 228 SER A C 1
ATOM 1764 O O . SER A 1 228 ? 32.802 -17.492 -14.397 1.00 59.97 228 SER A O 1
ATOM 1766 N N . GLU A 1 229 ? 31.826 -18.742 -12.800 1.00 62.84 229 GLU A N 1
ATOM 1767 C CA . GLU A 1 229 ? 33.057 -18.973 -12.021 1.00 62.84 229 GLU A CA 1
ATOM 1768 C C . GLU A 1 229 ? 34.080 -19.810 -12.800 1.00 62.84 229 GLU A C 1
ATOM 1770 O O . GLU A 1 229 ? 35.247 -19.428 -12.885 1.00 62.84 229 GLU A O 1
ATOM 1775 N N . LYS A 1 230 ? 33.644 -20.890 -13.466 1.00 62.38 230 LYS A N 1
ATOM 1776 C CA . LYS A 1 230 ? 34.527 -21.750 -14.278 1.00 62.38 230 LYS A CA 1
ATOM 1777 C C . LYS A 1 230 ? 35.219 -21.007 -15.428 1.00 62.38 230 LYS A C 1
ATOM 1779 O O . LYS A 1 230 ? 36.308 -21.396 -15.832 1.00 62.38 230 LYS A O 1
ATOM 1784 N N . ARG A 1 231 ? 34.612 -19.935 -15.952 1.00 58.81 231 ARG A N 1
ATOM 1785 C CA . ARG A 1 231 ? 35.201 -19.095 -17.013 1.00 58.81 231 ARG A CA 1
ATOM 1786 C C . ARG A 1 231 ? 36.239 -18.086 -16.510 1.00 58.81 231 ARG A C 1
ATOM 1788 O O . ARG A 1 231 ? 36.960 -17.551 -17.338 1.00 58.81 231 ARG A O 1
ATOM 1795 N N . LYS A 1 232 ? 36.308 -17.807 -15.202 1.00 57.66 232 LYS A N 1
ATOM 1796 C CA . LYS A 1 232 ? 37.307 -16.893 -14.609 1.00 57.66 232 LYS A CA 1
ATOM 1797 C C . LYS A 1 232 ? 38.608 -17.590 -14.203 1.00 57.66 232 LYS A C 1
ATOM 1799 O O . LYS A 1 232 ? 39.602 -16.909 -14.002 1.00 57.66 232 LYS A O 1
ATOM 1804 N N . GLY A 1 233 ? 38.585 -18.915 -14.056 1.00 51.84 233 GLY A N 1
ATOM 1805 C CA . GLY A 1 233 ? 39.753 -19.730 -13.705 1.00 51.84 233 GLY A CA 1
ATOM 1806 C C . GLY A 1 233 ? 40.530 -20.283 -14.904 1.00 51.84 233 GLY A C 1
ATOM 1807 O O . GLY A 1 233 ? 41.301 -21.220 -14.721 1.00 51.84 233 GLY A O 1
ATOM 1808 N N . ARG A 1 234 ? 40.291 -19.768 -16.116 1.00 41.75 234 ARG A N 1
ATOM 1809 C CA . ARG A 1 234 ? 40.989 -20.140 -17.353 1.00 41.75 234 ARG A CA 1
ATOM 1810 C C . ARG A 1 234 ? 41.641 -18.922 -17.982 1.00 41.75 234 ARG A C 1
ATOM 1812 O O . ARG A 1 234 ? 40.989 -17.854 -17.950 1.00 41.75 234 ARG A O 1
#

Secondary structure (DSSP, 8-state):
-THHHHHHHHHHHHHHHHHHHHHHHHHHHHHHHH-HHHHHHHHHHHHHHHHHHHHHHHHHHHHHHHHHHHHHHHHHHHHHHHHH-HHHHHHHHSSS--PPPHHHHHHHHHHHHHHHHHHHHHHHHTTSS---GGGGGGS---SS--S-TTHHHHHHHHHHHHHHHHHHHHHHHHHH--HHHHHHHHHHHHHHHHHHHIIIIIT----B-TTT--BGGGS-SSS--HHHHHTT--

Sequence (234 aa):
MATKYTRLGIRLRIMTAIAWKTRDQTRTNAVRRMFPQRNKDRTRLNLLESPLWTARSAINMDVYYFYSYGTAAWLATQAAPLIASPTMIVALLSPEVREASTLEVYFSRTLGFTLITLGILTVLLTGSVPLSSRLSEGATTSAADPKAPYALPTLTITAIFHAAYAFYGYTMWTKTGVISFGLGTLGSGFLATVAMWCILFASSDGRISRKTGADKRTSGYPFKNSVSEKRKGR

Organism: Leptosphaeria maculans (strain JN3 / isolate v23.1.3 / race Av1-4-5-6-7-8) (NCBI:txid985895)

pLDDT: mean 73.2, std 18.29, range [31.95, 97.12]

Radius of gyration: 28.61 Å; chains: 1; bounding box: 68×62×65 Å